Protein AF-A0A9Q8LFU1-F1 (afdb_monomer_lite)

Sequence (340 aa):
MASLTATPAGSGAKTSFLSNGNIIIKELGSGAFSHVYAFIPKPTADQIISDYGANSHDRPATLSRLRSAIQAVKIIHEDYLRQTDMNCLAAEVQALQFLDKASHPNVVHSFASGTHEVWQAWYTMEILSGGDLQSFLSKYTGKSTPLTKPPESFVWHVLKCMVDALLLLHFGRAGPNRNSRDWPGFYHSDIKEDNVLFRVPAEGKGFEDFPDAVLADFGSVGKLDPNADQRTRDAFFQRQKLDVLHVIMRIIDPLVNRAGCTDCRLVELFDQANNIRLQDGLERNTPVKNWLRQTSDLAGKKREELYEPLATDIQTYFSKPAVSDAELAAVFPELSMPAA

pLDDT: mean 85.61, std 15.44, range [21.89, 98.62]

Organism: Passalora fulva (NCBI:txid5499)

Structure (mmCIF, N/CA/C/O backbone):
data_AF-A0A9Q8LFU1-F1
#
_entry.id   AF-A0A9Q8LFU1-F1
#
loop_
_atom_site.group_PDB
_atom_site.id
_atom_site.type_symbol
_atom_site.label_atom_id
_atom_site.label_alt_id
_atom_site.label_comp_id
_atom_site.label_asym_id
_atom_site.label_entity_id
_atom_site.label_seq_id
_atom_site.pdbx_PDB_ins_code
_atom_site.Cartn_x
_atom_site.Cartn_y
_atom_site.Cartn_z
_atom_site.occupancy
_atom_site.B_iso_or_equiv
_atom_site.auth_seq_id
_atom_site.auth_comp_id
_atom_site.auth_asym_id
_atom_site.auth_atom_id
_atom_site.pdbx_PDB_model_num
ATOM 1 N N . MET A 1 1 ? 21.609 16.865 -43.619 1.00 33.47 1 MET A N 1
ATOM 2 C CA . MET A 1 1 ? 21.851 17.265 -42.218 1.00 33.47 1 MET A CA 1
ATOM 3 C C . MET A 1 1 ? 20.498 17.516 -41.578 1.00 33.47 1 MET A C 1
ATOM 5 O O . MET A 1 1 ? 19.942 18.590 -41.757 1.00 33.47 1 MET A O 1
ATOM 9 N N . ALA A 1 2 ? 19.907 16.486 -40.974 1.00 24.30 2 ALA A N 1
ATOM 10 C CA . ALA A 1 2 ? 18.596 16.589 -40.345 1.00 24.30 2 ALA A CA 1
ATOM 11 C C . ALA A 1 2 ? 18.777 16.972 -38.872 1.00 24.30 2 ALA A C 1
ATOM 13 O O . ALA A 1 2 ? 19.585 16.378 -38.162 1.00 24.30 2 ALA A O 1
ATOM 14 N N . SER A 1 3 ? 18.055 18.017 -38.481 1.00 21.89 3 SER A N 1
ATOM 15 C CA . SER A 1 3 ? 18.002 18.608 -37.151 1.00 21.89 3 SER A CA 1
ATOM 16 C C . SER A 1 3 ? 17.503 17.584 -36.128 1.00 21.89 3 SER A C 1
ATOM 18 O O . SER A 1 3 ? 16.386 17.083 -36.244 1.00 21.89 3 SER A O 1
ATOM 20 N N . LEU A 1 4 ? 18.343 17.270 -35.139 1.00 25.16 4 LEU A N 1
ATOM 21 C CA . LEU A 1 4 ? 17.923 16.622 -33.901 1.00 25.16 4 LEU A CA 1
ATOM 22 C C . LEU A 1 4 ? 17.160 17.668 -33.087 1.00 25.16 4 LEU A C 1
ATOM 24 O O . LEU A 1 4 ? 17.747 18.605 -32.546 1.00 25.16 4 LEU A O 1
ATOM 28 N N . THR A 1 5 ? 15.841 17.523 -33.043 1.00 25.81 5 THR A N 1
ATOM 29 C CA . THR A 1 5 ? 14.974 18.235 -32.108 1.00 25.81 5 THR A CA 1
ATOM 30 C C . THR A 1 5 ? 15.422 17.916 -30.687 1.00 25.81 5 THR A C 1
ATOM 32 O O . THR A 1 5 ? 15.357 16.766 -30.255 1.00 25.81 5 THR A O 1
ATOM 35 N N . ALA A 1 6 ? 15.910 18.938 -29.988 1.00 26.92 6 ALA A N 1
ATOM 36 C CA . ALA A 1 6 ? 16.298 18.866 -28.592 1.00 26.92 6 ALA A CA 1
ATOM 37 C C . ALA A 1 6 ? 15.100 18.449 -27.726 1.00 26.92 6 ALA A C 1
ATOM 39 O O . ALA A 1 6 ? 14.062 19.112 -27.712 1.00 26.92 6 ALA A O 1
ATOM 40 N N . THR A 1 7 ? 15.259 17.344 -27.004 1.00 29.97 7 THR A N 1
ATOM 41 C CA . THR A 1 7 ? 14.404 16.951 -25.881 1.00 29.97 7 THR A CA 1
ATOM 42 C C . THR A 1 7 ? 14.447 18.064 -24.822 1.00 29.97 7 THR A C 1
ATOM 44 O O . THR A 1 7 ? 15.529 18.617 -24.600 1.00 29.97 7 THR A O 1
ATOM 47 N N . PRO A 1 8 ? 13.329 18.431 -24.163 1.00 33.25 8 PRO A N 1
ATOM 48 C CA . PRO A 1 8 ? 13.353 19.478 -23.146 1.00 33.25 8 PRO A CA 1
ATOM 49 C C . PRO A 1 8 ? 14.300 19.069 -22.019 1.00 33.25 8 PRO A C 1
ATOM 51 O O . PRO A 1 8 ? 14.357 17.888 -21.673 1.00 33.25 8 PRO A O 1
ATOM 54 N N . ALA A 1 9 ? 15.038 20.037 -21.472 1.00 36.00 9 ALA A N 1
ATOM 55 C CA . ALA A 1 9 ? 15.923 19.852 -20.328 1.00 36.00 9 ALA A CA 1
ATOM 56 C C . ALA A 1 9 ? 15.201 19.046 -19.233 1.00 36.00 9 ALA A C 1
ATOM 58 O O . ALA A 1 9 ? 14.225 19.510 -18.647 1.00 36.00 9 ALA A O 1
ATOM 59 N N . GLY A 1 10 ? 15.628 17.797 -19.035 1.00 44.94 10 GLY A N 1
ATOM 60 C CA . GLY A 1 10 ? 15.058 16.914 -18.027 1.00 44.94 10 GLY A CA 1
ATOM 61 C C . GLY A 1 10 ? 15.427 17.412 -16.636 1.00 44.94 10 GLY A C 1
ATOM 62 O O . GLY A 1 10 ? 16.558 17.852 -16.430 1.00 44.94 10 GLY A O 1
ATOM 63 N N . SER A 1 11 ? 14.481 17.320 -15.700 1.00 58.34 11 SER A N 1
ATOM 64 C CA . SER A 1 11 ? 14.670 17.701 -14.299 1.00 58.34 11 SER A CA 1
ATOM 65 C C . SER A 1 11 ? 16.018 17.209 -13.760 1.00 58.34 11 SER A C 1
ATOM 67 O O . SER A 1 11 ? 16.400 16.053 -13.950 1.00 58.34 11 SER A O 1
ATOM 69 N N . GLY A 1 12 ? 16.771 18.081 -13.102 1.00 59.44 12 GLY A N 1
ATOM 70 C CA . GLY A 1 12 ? 18.057 17.822 -12.471 1.00 59.44 12 GLY A CA 1
ATOM 71 C C . GLY A 1 12 ? 18.043 16.589 -11.571 1.00 59.44 12 GLY A C 1
ATOM 72 O O . GLY A 1 12 ? 18.988 15.809 -11.616 1.00 59.44 12 GLY A O 1
ATOM 73 N N . ALA A 1 13 ? 16.951 16.320 -10.844 1.00 61.88 13 ALA A N 1
ATOM 74 C CA . ALA A 1 13 ? 16.826 15.101 -10.039 1.00 61.88 13 ALA A CA 1
ATOM 75 C C . ALA A 1 13 ? 16.767 13.820 -10.884 1.00 61.88 13 ALA A C 1
ATOM 77 O O . ALA A 1 13 ? 17.442 12.836 -10.576 1.00 61.88 13 ALA A O 1
ATOM 78 N N . LYS A 1 14 ? 16.017 13.843 -11.991 1.00 73.38 14 LYS A N 1
ATOM 79 C CA . LYS A 1 14 ? 15.989 12.747 -12.965 1.00 73.38 14 LYS A CA 1
ATOM 80 C C . LYS A 1 14 ? 17.342 12.601 -13.656 1.00 73.38 14 LYS A C 1
ATOM 82 O O . LYS A 1 14 ? 17.831 11.487 -13.795 1.00 73.38 14 LYS A O 1
ATOM 87 N N . THR A 1 15 ? 17.973 13.710 -14.029 1.00 71.25 15 THR A N 1
ATOM 88 C CA . THR A 1 15 ? 19.306 13.734 -14.645 1.00 71.25 15 THR A CA 1
ATOM 89 C C . THR A 1 15 ? 20.363 13.142 -13.712 1.00 71.25 15 THR A C 1
ATOM 91 O O . THR A 1 15 ? 21.141 12.296 -14.140 1.00 71.25 15 THR A O 1
ATOM 94 N N . SER A 1 16 ? 20.345 13.499 -12.428 1.00 69.12 16 SER A N 1
ATOM 95 C CA . SER A 1 16 ? 21.231 12.946 -11.400 1.00 69.12 16 SER A CA 1
ATOM 96 C C . SER A 1 16 ? 20.993 11.452 -11.181 1.00 69.12 16 SER A C 1
ATOM 98 O O . SER A 1 16 ? 21.930 10.657 -11.260 1.00 69.12 16 SER A O 1
ATOM 100 N N . PHE A 1 17 ? 19.734 11.030 -11.032 1.00 77.25 17 PHE A N 1
ATOM 101 C CA . PHE A 1 17 ? 19.391 9.612 -10.925 1.00 77.25 17 PHE A CA 1
ATOM 102 C C . PHE A 1 17 ? 19.867 8.789 -12.134 1.00 77.25 17 PHE A C 1
ATOM 104 O O . PHE A 1 17 ? 20.429 7.708 -11.957 1.00 77.25 17 PHE A O 1
ATOM 111 N N . LEU A 1 18 ? 19.688 9.310 -13.352 1.00 79.06 18 LEU A N 1
ATOM 112 C CA . LEU A 1 18 ? 20.168 8.685 -14.588 1.00 79.06 18 LEU A CA 1
ATOM 113 C C . LEU A 1 18 ? 21.702 8.679 -14.673 1.00 79.06 18 LEU A C 1
ATOM 115 O O . LEU A 1 18 ? 22.283 7.682 -15.100 1.00 79.06 18 LEU A O 1
ATOM 119 N N . SER A 1 19 ? 22.364 9.750 -14.224 1.00 74.00 19 SER A N 1
ATOM 120 C CA . SER A 1 19 ? 23.830 9.864 -14.212 1.00 74.00 19 SER A CA 1
ATOM 121 C C . SER A 1 19 ? 24.511 8.834 -13.306 1.00 74.00 19 SER A C 1
ATOM 123 O O . SER A 1 19 ? 25.632 8.421 -13.592 1.00 74.00 19 SER A O 1
ATOM 125 N N . ASN A 1 20 ? 23.798 8.316 -12.299 1.00 73.50 20 ASN A N 1
ATOM 126 C CA . ASN A 1 20 ? 24.246 7.190 -11.471 1.00 73.50 20 ASN A CA 1
ATOM 127 C C . ASN A 1 20 ? 24.176 5.828 -12.189 1.00 73.50 20 ASN A C 1
ATOM 129 O O . ASN A 1 20 ? 24.390 4.792 -11.563 1.00 73.50 20 ASN A O 1
ATOM 133 N N . GLY A 1 21 ? 23.857 5.803 -13.487 1.00 80.56 21 GLY A N 1
ATOM 134 C CA . GLY A 1 21 ? 23.707 4.572 -14.250 1.00 80.56 21 GLY A CA 1
ATOM 135 C C . GLY A 1 21 ? 22.422 3.839 -13.876 1.00 80.56 21 GLY A C 1
ATOM 136 O O . GLY A 1 21 ? 22.452 2.661 -13.550 1.00 80.56 21 GLY A O 1
ATOM 137 N N . ASN A 1 22 ? 21.277 4.514 -13.904 1.00 89.81 22 ASN A N 1
ATOM 138 C CA . ASN A 1 22 ? 19.972 3.860 -13.788 1.00 89.81 22 ASN A CA 1
ATOM 139 C C . ASN A 1 22 ? 19.216 3.983 -15.110 1.00 89.81 22 ASN A C 1
ATOM 141 O O . ASN A 1 22 ? 19.314 5.004 -15.787 1.00 89.81 22 ASN A O 1
ATOM 145 N N . ILE A 1 23 ? 18.456 2.952 -15.480 1.00 92.38 23 ILE A N 1
ATOM 146 C CA . ILE A 1 23 ? 17.681 2.922 -16.723 1.00 92.38 23 ILE A CA 1
ATOM 147 C C . ILE A 1 23 ? 16.203 3.064 -16.371 1.00 92.38 23 ILE A C 1
ATOM 149 O O . ILE A 1 23 ? 15.596 2.124 -15.859 1.00 92.38 23 ILE A O 1
ATOM 153 N N . ILE A 1 24 ? 15.620 4.236 -16.638 1.00 94.06 24 ILE A N 1
ATOM 154 C CA . ILE A 1 24 ? 14.172 4.453 -16.516 1.00 94.06 24 ILE A CA 1
ATOM 155 C C . ILE A 1 24 ? 13.472 3.781 -17.695 1.00 94.06 24 ILE A C 1
ATOM 157 O O . ILE A 1 24 ? 13.821 4.036 -18.845 1.00 94.06 24 ILE A O 1
ATOM 161 N N . ILE A 1 25 ? 12.464 2.962 -17.401 1.00 94.69 25 ILE A N 1
ATOM 162 C CA . ILE A 1 25 ? 11.671 2.266 -18.416 1.00 94.69 25 ILE A CA 1
ATOM 163 C C . ILE A 1 25 ? 10.424 3.067 -18.773 1.00 94.69 25 ILE A C 1
ATOM 165 O O . ILE A 1 25 ? 10.173 3.348 -19.942 1.00 94.69 25 ILE A O 1
ATOM 169 N N . LYS A 1 26 ? 9.635 3.443 -17.762 1.00 94.56 26 LYS A N 1
ATOM 170 C CA . LYS A 1 26 ? 8.413 4.228 -17.947 1.00 94.56 26 LYS A CA 1
ATOM 171 C C . LYS A 1 26 ? 7.986 4.935 -16.674 1.00 94.56 26 LYS A C 1
ATOM 173 O O . LYS A 1 26 ? 8.434 4.592 -15.581 1.00 94.56 26 LYS A O 1
ATOM 178 N N . GLU A 1 27 ? 7.070 5.876 -16.823 1.00 94.50 27 GLU A N 1
ATOM 179 C CA . GLU A 1 27 ? 6.346 6.469 -15.705 1.00 94.50 27 GLU A CA 1
ATOM 180 C C . GLU A 1 27 ? 5.205 5.546 -15.249 1.00 94.50 27 GLU A C 1
ATOM 182 O O . GLU A 1 27 ? 4.469 4.997 -16.069 1.00 94.50 27 GLU A O 1
ATOM 187 N N . LEU A 1 28 ? 5.098 5.345 -13.936 1.00 93.12 28 LEU A N 1
ATOM 188 C CA . LEU A 1 28 ? 4.046 4.565 -13.280 1.00 93.12 28 LEU A CA 1
ATOM 189 C C . LEU A 1 28 ? 2.913 5.462 -12.775 1.00 93.12 28 LEU A C 1
ATOM 191 O O . LEU A 1 28 ? 1.762 5.038 -12.759 1.00 93.12 28 LEU A O 1
ATOM 195 N N . GLY A 1 29 ? 3.234 6.697 -12.392 1.00 90.31 29 GLY A N 1
ATOM 196 C CA . GLY A 1 29 ? 2.255 7.686 -11.964 1.00 90.31 29 GLY A CA 1
ATOM 197 C C . GLY A 1 29 ? 2.888 9.040 -11.662 1.00 90.31 29 GLY A C 1
ATOM 198 O O . GLY A 1 29 ? 4.085 9.134 -11.389 1.00 90.31 29 GLY A O 1
ATOM 199 N N . SER A 1 30 ? 2.055 10.078 -11.672 1.00 88.12 30 SER A N 1
ATOM 200 C CA . SER A 1 30 ? 2.418 11.436 -11.269 1.00 88.12 30 SER A CA 1
ATOM 201 C C . SER A 1 30 ? 1.487 11.890 -10.157 1.00 88.12 30 SER A C 1
ATOM 203 O O . SER A 1 30 ? 0.269 11.901 -10.326 1.00 88.12 30 SER A O 1
ATOM 205 N N . GLY A 1 31 ? 2.067 12.295 -9.034 1.00 83.06 31 GLY A N 1
ATOM 206 C CA . GLY A 1 31 ? 1.369 12.951 -7.938 1.00 83.06 31 GLY A CA 1
ATOM 207 C C . GLY A 1 31 ? 1.546 14.467 -7.975 1.00 83.06 31 GLY A C 1
ATOM 208 O O . GLY A 1 31 ? 2.221 15.025 -8.845 1.00 83.06 31 GLY A O 1
ATOM 209 N N . ALA A 1 32 ? 0.976 15.136 -6.973 1.00 80.44 32 ALA A N 1
ATOM 210 C CA . ALA A 1 32 ? 1.115 16.581 -6.799 1.00 80.44 32 ALA A CA 1
ATOM 211 C C . ALA A 1 32 ? 2.568 17.020 -6.544 1.00 80.44 32 ALA A C 1
ATOM 213 O O . ALA A 1 32 ? 2.922 18.140 -6.885 1.00 80.44 32 ALA A O 1
ATOM 214 N N . PHE A 1 33 ? 3.401 16.141 -5.975 1.00 80.88 33 PHE A N 1
ATOM 215 C CA . PHE A 1 33 ? 4.752 16.480 -5.506 1.00 80.88 33 PHE A CA 1
ATOM 216 C C . PHE A 1 33 ? 5.869 15.679 -6.182 1.00 80.88 33 PHE A C 1
ATOM 218 O O . PHE A 1 33 ? 7.039 16.024 -6.050 1.00 80.88 33 PHE A O 1
ATOM 225 N N . SER A 1 34 ? 5.539 14.601 -6.891 1.00 86.50 34 SER A N 1
ATOM 226 C CA . SER A 1 34 ? 6.539 13.686 -7.435 1.00 86.50 34 SER A CA 1
ATOM 227 C C . SER A 1 34 ? 6.035 12.904 -8.631 1.00 86.50 34 SER A C 1
ATOM 229 O O . SER A 1 34 ? 4.842 12.625 -8.737 1.00 86.50 34 SER A O 1
ATOM 231 N N . HIS A 1 35 ? 6.972 12.420 -9.433 1.00 90.00 35 HIS A N 1
ATOM 232 C CA . HIS A 1 35 ? 6.747 11.349 -10.392 1.00 90.00 35 HIS A CA 1
ATOM 233 C C . HIS A 1 35 ? 7.276 10.024 -9.842 1.00 90.00 35 HIS A C 1
ATOM 235 O O . HIS A 1 35 ? 8.305 9.990 -9.165 1.00 90.00 35 HIS A O 1
ATOM 241 N N . VAL A 1 36 ? 6.608 8.926 -10.178 1.00 93.25 36 VAL A N 1
ATOM 242 C CA . VAL A 1 36 ? 7.058 7.565 -9.883 1.00 93.25 36 VAL A CA 1
ATOM 243 C C . VAL A 1 36 ? 7.370 6.865 -11.197 1.00 93.25 36 VAL A C 1
ATOM 245 O O . VAL A 1 36 ? 6.542 6.845 -12.105 1.00 93.25 36 VAL A O 1
ATOM 248 N N . TYR A 1 37 ? 8.556 6.272 -11.306 1.00 95.25 37 TYR A N 1
ATOM 249 C CA . TYR A 1 37 ? 9.017 5.580 -12.508 1.00 95.25 37 TYR A CA 1
ATOM 250 C C . TYR A 1 37 ? 9.381 4.129 -12.212 1.00 95.25 37 TYR A C 1
ATOM 252 O O . TYR A 1 37 ? 9.914 3.829 -11.148 1.00 95.25 37 TYR A O 1
ATOM 260 N N . ALA A 1 38 ? 9.166 3.243 -13.183 1.00 96.19 38 ALA A N 1
ATOM 261 C CA . ALA A 1 38 ? 9.793 1.928 -13.207 1.00 96.19 38 ALA A CA 1
ATOM 262 C C . ALA A 1 38 ? 11.214 2.063 -13.758 1.00 96.19 38 ALA A C 1
ATOM 264 O O . ALA A 1 38 ? 11.420 2.717 -14.786 1.00 96.19 38 ALA A O 1
ATOM 265 N N . PHE A 1 39 ? 12.185 1.428 -13.111 1.00 96.00 39 PHE A N 1
ATOM 266 C CA . PHE A 1 39 ? 13.577 1.456 -13.547 1.00 96.00 39 PHE A CA 1
ATOM 267 C C . PHE A 1 39 ? 14.298 0.136 -13.245 1.00 96.00 39 PHE A C 1
ATOM 269 O O . PHE A 1 39 ? 13.831 -0.667 -12.438 1.00 96.00 39 PHE A O 1
ATOM 276 N N . ILE A 1 40 ? 15.449 -0.072 -13.887 1.00 94.81 40 ILE A N 1
ATOM 277 C CA . ILE A 1 40 ? 16.401 -1.141 -13.559 1.00 94.81 40 ILE A CA 1
ATOM 278 C C . ILE A 1 40 ? 17.779 -0.499 -13.314 1.00 94.81 40 ILE A C 1
ATOM 280 O O . ILE A 1 40 ? 18.196 0.352 -14.112 1.00 94.81 40 ILE A O 1
ATOM 284 N N . PRO A 1 41 ? 18.514 -0.877 -12.248 1.00 93.06 41 PRO A N 1
ATOM 285 C CA . PRO A 1 41 ? 19.909 -0.470 -12.084 1.00 93.06 41 PRO A CA 1
ATOM 286 C C . PRO A 1 41 ? 20.751 -0.917 -13.286 1.00 93.06 41 PRO A C 1
ATOM 288 O O . PRO A 1 41 ? 20.739 -2.097 -13.647 1.00 93.06 41 PRO A O 1
ATOM 291 N N . LYS A 1 42 ? 21.513 -0.010 -13.910 1.00 91.81 42 LYS A N 1
ATOM 292 C CA . LYS A 1 42 ? 22.277 -0.325 -15.131 1.00 91.81 42 LYS A CA 1
ATOM 293 C C . LYS A 1 42 ? 23.237 -1.505 -14.966 1.00 91.81 42 LYS A C 1
ATOM 295 O O . LYS A 1 42 ? 23.226 -2.344 -15.858 1.00 91.81 42 LYS A O 1
ATOM 300 N N . PRO A 1 43 ? 23.999 -1.655 -13.861 1.00 92.56 43 PRO A N 1
ATOM 301 C CA . PRO A 1 43 ? 24.867 -2.822 -13.696 1.00 92.56 43 PRO A CA 1
ATOM 302 C C . PRO A 1 43 ? 24.100 -4.150 -13.768 1.00 92.56 43 PRO A C 1
ATOM 304 O O . PRO A 1 43 ? 24.581 -5.121 -14.344 1.00 92.56 43 PRO A O 1
ATOM 307 N N . THR A 1 44 ? 22.881 -4.184 -13.223 1.00 94.44 44 THR A N 1
ATOM 308 C CA . THR A 1 44 ? 22.003 -5.356 -13.281 1.00 94.44 44 THR A CA 1
ATOM 309 C C . THR A 1 44 ? 21.479 -5.589 -14.695 1.00 94.44 44 THR A C 1
ATOM 311 O O . THR A 1 44 ? 21.508 -6.720 -15.174 1.00 94.44 44 THR A O 1
ATOM 314 N N . ALA A 1 45 ? 21.029 -4.532 -15.376 1.00 94.06 45 ALA A N 1
ATOM 315 C CA . ALA A 1 45 ? 20.546 -4.626 -16.751 1.00 94.06 45 ALA A CA 1
ATOM 316 C C . ALA A 1 45 ? 21.649 -5.095 -17.713 1.00 94.06 45 ALA A C 1
ATOM 318 O O . ALA A 1 45 ? 21.444 -6.056 -18.450 1.00 94.06 45 ALA A O 1
ATOM 319 N N . ASP A 1 46 ? 22.827 -4.471 -17.655 1.00 93.62 46 ASP A N 1
ATOM 320 C CA . ASP A 1 46 ? 23.975 -4.788 -18.508 1.00 93.62 46 ASP A CA 1
ATOM 321 C C . ASP A 1 46 ? 24.402 -6.255 -18.330 1.00 93.62 46 ASP A C 1
ATOM 323 O O . ASP A 1 46 ? 24.657 -6.943 -19.316 1.00 93.62 46 ASP A O 1
ATOM 327 N N . GLN A 1 47 ? 24.401 -6.770 -17.093 1.00 93.69 47 GLN A N 1
ATOM 328 C CA . GLN A 1 47 ? 24.679 -8.185 -16.833 1.00 93.69 47 GLN A CA 1
ATOM 329 C C . GLN A 1 47 ? 23.637 -9.108 -17.482 1.00 93.69 47 GLN A C 1
ATOM 331 O O . GLN A 1 47 ? 24.004 -10.084 -18.131 1.00 93.69 47 GLN A O 1
ATOM 336 N N . ILE A 1 48 ? 22.341 -8.811 -17.328 1.00 93.88 48 ILE A N 1
ATOM 337 C CA . ILE A 1 48 ? 21.262 -9.643 -17.887 1.00 93.88 48 ILE A CA 1
ATOM 338 C C . ILE A 1 48 ? 21.315 -9.654 -19.422 1.00 93.88 48 ILE A C 1
ATOM 340 O O . ILE A 1 48 ? 21.166 -10.714 -20.030 1.00 93.88 48 ILE A O 1
ATOM 344 N N . ILE A 1 49 ? 21.545 -8.496 -20.046 1.00 92.25 49 ILE A N 1
ATOM 345 C CA . ILE A 1 49 ? 21.635 -8.372 -21.506 1.00 92.25 49 ILE A CA 1
ATOM 346 C C . ILE A 1 49 ? 22.902 -9.048 -22.045 1.00 92.25 49 ILE A C 1
ATOM 348 O O . ILE A 1 49 ? 22.838 -9.746 -23.058 1.00 92.25 49 ILE A O 1
ATOM 352 N N . SER A 1 50 ? 24.034 -8.916 -21.350 1.00 90.00 50 SER A N 1
ATOM 353 C CA . SER A 1 50 ? 25.274 -9.619 -21.697 1.00 90.00 50 SER A CA 1
ATOM 354 C C . SER A 1 50 ? 25.084 -11.142 -21.687 1.00 90.00 50 SER A C 1
ATOM 356 O O . SER A 1 50 ? 25.445 -11.821 -22.650 1.00 90.00 50 SER A O 1
ATOM 358 N N . ASP A 1 51 ? 24.428 -11.684 -20.653 1.00 88.31 51 ASP A N 1
ATOM 359 C CA . ASP A 1 51 ? 24.141 -13.121 -20.556 1.00 88.31 51 ASP A CA 1
ATOM 360 C C . ASP A 1 51 ? 23.248 -13.621 -21.706 1.00 88.31 51 ASP A C 1
ATOM 362 O O . ASP A 1 51 ? 23.455 -14.728 -22.209 1.00 88.31 51 ASP A O 1
ATOM 366 N N . TYR A 1 52 ? 22.271 -12.811 -22.133 1.00 86.88 52 TYR A N 1
ATOM 367 C CA . TYR A 1 52 ? 21.399 -13.117 -23.272 1.00 86.88 52 TYR A CA 1
ATOM 368 C C . TYR A 1 52 ? 22.184 -13.207 -24.587 1.00 86.88 52 TYR A C 1
ATOM 370 O O . TYR A 1 52 ? 21.959 -14.124 -25.376 1.00 86.88 52 TYR A O 1
ATOM 378 N N . GLY A 1 53 ? 23.139 -12.298 -24.805 1.00 80.25 53 GLY A N 1
ATOM 379 C CA . GLY A 1 53 ? 24.016 -12.335 -25.976 1.00 80.25 53 GLY A CA 1
ATOM 380 C C . GLY A 1 53 ? 25.003 -13.509 -25.972 1.00 80.25 53 GLY A C 1
ATOM 381 O O . GLY A 1 53 ? 25.366 -13.996 -27.040 1.00 80.25 53 GLY A O 1
ATOM 382 N N . ALA A 1 54 ? 25.431 -13.968 -24.791 1.00 76.06 54 ALA A N 1
ATOM 383 C CA . ALA A 1 54 ? 26.477 -14.980 -24.648 1.00 76.06 54 ALA A CA 1
ATOM 384 C C . ALA A 1 54 ? 25.973 -16.434 -24.616 1.00 76.06 54 ALA A C 1
ATOM 386 O O . ALA A 1 54 ? 26.659 -17.310 -25.139 1.00 76.06 54 ALA A O 1
ATOM 387 N N . ASN A 1 55 ? 24.826 -16.714 -23.976 1.00 60.72 55 ASN A N 1
ATOM 388 C CA . ASN A 1 55 ? 24.522 -18.081 -23.517 1.00 60.72 55 ASN A CA 1
ATOM 389 C C . ASN A 1 55 ? 23.187 -18.689 -23.970 1.00 60.72 55 ASN A C 1
ATOM 391 O O . ASN A 1 55 ? 23.053 -19.904 -23.869 1.00 60.72 55 ASN A O 1
ATOM 395 N N . SER A 1 56 ? 22.211 -17.920 -24.457 1.00 58.91 56 SER A N 1
ATOM 396 C CA . SER A 1 56 ? 21.059 -18.437 -25.219 1.00 58.91 56 SER A CA 1
ATOM 397 C C . SER A 1 56 ? 20.126 -17.287 -25.579 1.00 58.91 56 SER A C 1
ATOM 399 O O . SER A 1 56 ? 19.840 -16.435 -24.737 1.00 58.91 56 SER A O 1
ATOM 401 N N . HIS A 1 57 ? 19.549 -17.332 -26.777 1.00 69.12 57 HIS A N 1
ATOM 402 C CA . HIS A 1 57 ? 18.451 -16.458 -27.184 1.00 69.12 57 HIS A CA 1
ATOM 403 C C . HIS A 1 57 ? 17.107 -16.809 -26.505 1.00 69.12 57 HIS A C 1
ATOM 405 O O . HIS A 1 57 ? 16.046 -16.654 -27.113 1.00 69.12 57 HIS A O 1
ATOM 411 N N . ASP A 1 58 ? 17.114 -17.279 -25.251 1.00 86.00 58 ASP A N 1
ATOM 412 C CA . ASP A 1 58 ? 15.889 -17.502 -24.478 1.00 86.00 58 ASP A CA 1
ATOM 413 C C . ASP A 1 58 ? 15.321 -16.154 -24.016 1.00 86.00 58 ASP A C 1
ATOM 415 O O . ASP A 1 58 ? 15.484 -15.689 -22.884 1.00 86.00 58 ASP A O 1
ATOM 419 N N . ARG A 1 59 ? 14.674 -15.482 -24.969 1.00 87.81 59 ARG A N 1
ATOM 420 C CA . ARG A 1 59 ? 14.008 -14.200 -24.775 1.00 87.81 59 ARG A CA 1
ATOM 421 C C . ARG A 1 59 ? 12.986 -14.261 -23.629 1.00 87.81 59 ARG A C 1
ATOM 423 O O . ARG A 1 59 ? 13.010 -13.335 -22.818 1.00 87.81 59 ARG A O 1
ATOM 430 N N . PRO A 1 60 ? 12.130 -15.296 -23.497 1.00 90.06 60 PRO A N 1
ATOM 431 C CA . PRO A 1 60 ? 11.271 -15.462 -22.323 1.00 90.06 60 PRO A CA 1
ATOM 432 C C . PRO A 1 60 ? 12.022 -15.427 -20.984 1.00 90.06 60 PRO A C 1
ATOM 434 O O . PRO A 1 60 ? 11.640 -14.655 -20.100 1.00 90.06 60 PRO A O 1
ATOM 437 N N . ALA A 1 61 ? 13.108 -16.193 -20.836 1.00 89.69 61 ALA A N 1
ATOM 438 C CA . ALA A 1 61 ? 13.896 -16.200 -19.603 1.00 89.69 61 ALA A CA 1
ATOM 439 C C . ALA A 1 61 ? 14.547 -14.834 -19.325 1.00 89.69 61 ALA A C 1
ATOM 441 O O . ALA A 1 61 ? 14.499 -14.340 -18.195 1.00 89.69 61 ALA A O 1
ATOM 442 N N . THR A 1 62 ? 15.093 -14.174 -20.350 1.00 92.00 62 THR A N 1
ATOM 443 C CA . THR A 1 62 ? 15.675 -12.826 -20.227 1.00 92.00 62 THR A CA 1
ATOM 444 C C . THR A 1 62 ? 14.637 -11.787 -19.810 1.00 92.00 62 THR A C 1
ATOM 446 O O . THR A 1 62 ? 14.883 -11.013 -18.886 1.00 92.00 62 THR A O 1
ATOM 449 N N . LEU A 1 63 ? 13.452 -11.790 -20.429 1.00 92.19 63 LEU A N 1
ATOM 450 C CA . LEU A 1 63 ? 12.349 -10.901 -20.054 1.00 92.19 63 LEU A CA 1
ATOM 451 C C . LEU A 1 63 ? 11.904 -11.146 -18.609 1.00 92.19 63 LEU A C 1
ATOM 453 O O . LEU A 1 63 ? 11.648 -10.190 -17.878 1.00 92.19 63 LEU A O 1
ATOM 457 N N . SER A 1 64 ? 11.859 -12.407 -18.168 1.00 90.88 64 SER A N 1
ATOM 458 C CA . SER A 1 64 ? 11.575 -12.747 -16.771 1.00 90.88 64 SER A CA 1
ATOM 459 C C . SER A 1 64 ? 12.626 -12.164 -15.822 1.00 90.88 64 SER A C 1
ATOM 461 O O . SER A 1 64 ? 12.266 -11.523 -14.837 1.00 90.88 64 SER A O 1
ATOM 463 N N . ARG A 1 65 ? 13.921 -12.318 -16.132 1.00 93.25 65 ARG A N 1
ATOM 464 C CA . ARG A 1 65 ? 15.019 -11.757 -15.323 1.00 93.25 65 ARG A CA 1
ATOM 465 C C . ARG A 1 65 ? 14.965 -10.232 -15.256 1.00 93.25 65 ARG A C 1
ATOM 467 O O . ARG A 1 65 ? 15.132 -9.675 -14.175 1.00 93.25 65 ARG A O 1
ATOM 474 N N . LEU A 1 66 ? 14.704 -9.564 -16.383 1.00 94.44 66 LEU A N 1
ATOM 475 C CA . LEU A 1 66 ? 14.542 -8.109 -16.426 1.00 94.44 66 LEU A CA 1
ATOM 476 C C . LEU A 1 66 ? 13.365 -7.665 -15.559 1.00 94.44 66 LEU A C 1
ATOM 478 O O . LEU A 1 66 ? 13.541 -6.767 -14.744 1.00 94.44 66 LEU A O 1
ATOM 482 N N . ARG A 1 67 ? 12.202 -8.324 -15.660 1.00 92.19 67 ARG A N 1
ATOM 483 C CA . ARG A 1 67 ? 11.034 -8.026 -14.814 1.00 92.19 67 ARG A CA 1
ATOM 484 C C . ARG A 1 67 ? 11.335 -8.174 -13.327 1.00 92.19 67 ARG A C 1
ATOM 486 O O . ARG A 1 67 ? 10.956 -7.301 -12.555 1.00 92.19 67 ARG A O 1
ATOM 493 N N . SER A 1 68 ? 12.043 -9.231 -12.931 1.00 90.81 68 SER A N 1
ATOM 494 C CA . SER A 1 68 ? 12.455 -9.435 -11.537 1.00 90.81 68 SER A CA 1
ATOM 495 C C . SER A 1 68 ? 13.459 -8.392 -11.034 1.00 90.81 68 SER A C 1
ATOM 497 O O . SER A 1 68 ? 13.598 -8.229 -9.826 1.00 90.81 68 SER A O 1
ATOM 499 N N . ALA A 1 69 ? 14.157 -7.693 -11.934 1.00 93.75 69 ALA A N 1
ATOM 500 C CA . ALA A 1 69 ? 15.091 -6.622 -11.595 1.00 93.75 69 ALA A CA 1
ATOM 501 C C . ALA A 1 69 ? 14.440 -5.227 -11.546 1.00 93.75 69 ALA A C 1
ATOM 503 O O . ALA A 1 69 ? 15.107 -4.267 -11.154 1.00 93.75 69 ALA A O 1
ATOM 504 N N . ILE A 1 70 ? 13.168 -5.096 -11.948 1.00 94.81 70 ILE A N 1
ATOM 505 C CA . ILE A 1 70 ? 12.458 -3.814 -11.934 1.00 94.81 70 ILE A CA 1
ATOM 506 C C . ILE A 1 70 ? 12.234 -3.357 -10.496 1.00 94.81 70 ILE A C 1
ATOM 508 O O . ILE A 1 70 ? 11.768 -4.104 -9.637 1.00 94.81 70 ILE A O 1
ATOM 512 N N . GLN A 1 71 ? 12.508 -2.080 -10.273 1.00 95.12 71 GLN A N 1
ATOM 513 C CA . GLN A 1 71 ? 12.194 -1.346 -9.058 1.00 95.12 71 GLN A CA 1
ATOM 514 C C . GLN A 1 71 ? 11.379 -0.102 -9.418 1.00 95.12 71 GLN A C 1
ATOM 516 O O . GLN A 1 71 ? 11.324 0.310 -10.582 1.00 95.12 71 GLN A O 1
ATOM 521 N N . ALA A 1 72 ? 10.753 0.512 -8.420 1.00 95.25 72 ALA A N 1
ATOM 522 C CA . ALA A 1 72 ? 10.139 1.824 -8.563 1.00 95.25 72 ALA A CA 1
ATOM 523 C C . ALA A 1 72 ? 11.056 2.903 -7.973 1.00 95.25 72 ALA A C 1
ATOM 525 O O . ALA A 1 72 ? 11.752 2.667 -6.990 1.00 95.25 72 ALA A O 1
ATOM 526 N N . VAL A 1 73 ? 11.067 4.094 -8.564 1.00 93.44 73 VAL A N 1
ATOM 527 C CA . VAL A 1 73 ? 11.744 5.278 -8.020 1.00 93.44 73 VAL A CA 1
ATOM 528 C C . VAL A 1 73 ? 10.755 6.430 -7.941 1.00 93.44 73 VAL A C 1
ATOM 530 O O . VAL A 1 73 ? 10.105 6.747 -8.936 1.00 93.44 73 VAL A O 1
ATOM 533 N N . LYS A 1 74 ? 10.645 7.065 -6.771 1.00 91.25 74 LYS A N 1
ATOM 534 C CA . LYS A 1 74 ? 9.923 8.331 -6.596 1.00 91.25 74 LYS A CA 1
ATOM 535 C C . LYS A 1 74 ? 10.927 9.468 -6.746 1.00 91.25 74 LYS A C 1
ATOM 537 O O . LYS A 1 74 ? 11.942 9.485 -6.053 1.00 91.25 74 LYS A O 1
ATOM 542 N N . ILE A 1 75 ? 10.660 10.387 -7.668 1.00 88.00 75 ILE A N 1
ATOM 543 C CA . ILE A 1 75 ? 11.487 11.561 -7.966 1.00 88.00 75 ILE A CA 1
ATOM 544 C C . ILE A 1 75 ? 10.628 12.801 -7.734 1.00 88.00 75 ILE A C 1
ATOM 546 O O . ILE A 1 75 ? 9.568 12.941 -8.345 1.00 88.00 75 ILE A O 1
ATOM 550 N N . ILE A 1 76 ? 11.072 13.691 -6.850 1.00 82.00 76 ILE A N 1
ATOM 551 C CA . ILE A 1 76 ? 10.322 14.899 -6.483 1.00 82.00 76 ILE A CA 1
ATOM 552 C C . ILE A 1 76 ? 10.370 15.942 -7.607 1.00 82.00 76 ILE A C 1
ATOM 554 O O . ILE A 1 76 ? 11.377 16.066 -8.309 1.00 82.00 76 ILE A O 1
ATOM 558 N N . HIS A 1 77 ? 9.268 16.677 -7.785 1.00 78.56 77 HIS A N 1
ATOM 559 C CA . HIS A 1 77 ? 9.184 17.805 -8.716 1.00 78.56 77 HIS A CA 1
ATOM 560 C C . HIS A 1 77 ? 10.128 18.930 -8.289 1.00 78.56 77 HIS A C 1
ATOM 562 O O . HIS A 1 77 ? 10.181 19.288 -7.114 1.00 78.56 77 HIS A O 1
ATOM 568 N N . GLU A 1 78 ? 10.809 19.557 -9.245 1.00 69.50 78 GLU A N 1
ATOM 569 C CA . GLU A 1 78 ? 11.744 20.651 -8.945 1.00 69.50 78 GLU A CA 1
ATOM 570 C C . GLU A 1 78 ? 11.047 21.886 -8.363 1.00 69.50 78 GLU A C 1
ATOM 572 O O . GLU A 1 78 ? 11.559 22.537 -7.452 1.00 69.50 78 GLU A O 1
ATOM 577 N N . ASP A 1 79 ? 9.831 22.167 -8.832 1.00 66.12 79 ASP A N 1
ATOM 578 C CA . ASP A 1 79 ? 9.046 23.329 -8.404 1.00 66.12 79 ASP A CA 1
ATOM 579 C C . ASP A 1 79 ? 8.596 23.245 -6.933 1.00 66.12 79 ASP A C 1
ATOM 581 O O . ASP A 1 79 ? 8.259 24.262 -6.318 1.00 66.12 79 ASP A O 1
ATOM 585 N N . TYR A 1 80 ? 8.627 22.039 -6.355 1.00 63.91 80 TYR A N 1
ATOM 586 C CA . TYR A 1 80 ? 8.213 21.742 -4.983 1.00 63.91 80 TYR A CA 1
ATOM 587 C C . TYR A 1 80 ? 9.385 21.623 -4.010 1.00 63.91 80 TYR A C 1
ATOM 589 O O . TYR A 1 80 ? 9.227 21.160 -2.890 1.00 63.91 80 TYR A O 1
ATOM 597 N N . LEU A 1 81 ? 10.572 22.094 -4.380 1.00 60.16 81 LEU A N 1
ATOM 598 C CA . LEU A 1 81 ? 11.733 22.079 -3.489 1.00 60.16 81 LEU A CA 1
ATOM 599 C C . LEU A 1 81 ? 11.778 23.292 -2.543 1.00 60.16 81 LEU A C 1
ATOM 601 O O . LEU A 1 81 ? 12.839 23.681 -2.058 1.00 60.16 81 LEU A O 1
ATOM 605 N N . ARG A 1 82 ? 10.635 23.928 -2.249 1.00 60.34 82 ARG A N 1
ATOM 606 C CA . ARG A 1 82 ? 10.579 24.972 -1.214 1.00 60.34 82 ARG A CA 1
ATOM 607 C C . ARG A 1 82 ? 10.870 24.348 0.156 1.00 60.34 82 ARG A C 1
ATOM 609 O O . ARG A 1 82 ? 10.572 23.187 0.415 1.00 60.34 82 ARG A O 1
ATOM 616 N N . GLN A 1 83 ? 11.455 25.133 1.061 1.00 53.78 83 GLN A N 1
ATOM 617 C CA . GLN A 1 83 ? 12.047 24.650 2.319 1.00 53.78 83 GLN A CA 1
ATOM 618 C C . GLN A 1 83 ? 11.084 23.850 3.228 1.00 53.78 83 GLN A C 1
ATOM 620 O O . GLN A 1 83 ? 11.535 23.011 4.003 1.00 53.78 83 GLN A O 1
ATOM 625 N N . THR A 1 84 ? 9.770 24.077 3.131 1.00 54.12 84 THR A N 1
ATOM 626 C CA . THR A 1 84 ? 8.739 23.323 3.867 1.00 54.12 84 THR A CA 1
ATOM 627 C C . THR A 1 84 ? 8.538 21.900 3.348 1.00 54.12 84 THR A C 1
ATOM 629 O O . THR A 1 84 ? 8.319 20.996 4.148 1.00 54.12 84 THR A O 1
ATOM 632 N N . ASP A 1 85 ? 8.683 21.684 2.044 1.00 58.38 85 ASP A N 1
ATOM 633 C CA . ASP A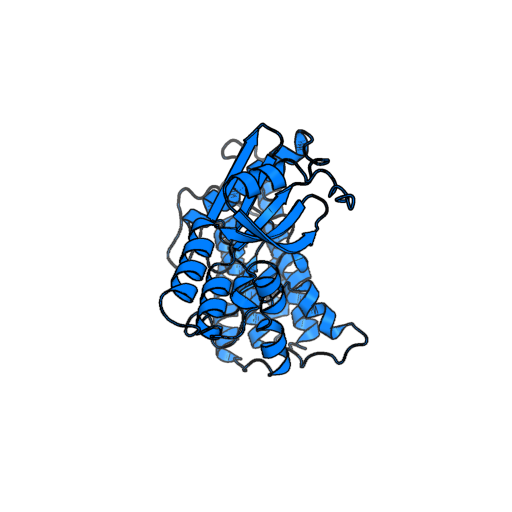 1 85 ? 8.372 20.418 1.371 1.00 58.38 85 ASP A CA 1
ATOM 634 C C . ASP A 1 85 ? 9.572 19.452 1.426 1.00 58.38 85 ASP A C 1
ATOM 636 O O . ASP A 1 85 ? 9.418 18.236 1.549 1.00 58.38 85 ASP A O 1
ATOM 640 N N . MET A 1 86 ? 10.791 20.003 1.485 1.00 58.38 86 MET A N 1
ATOM 641 C CA . MET A 1 86 ? 12.020 19.241 1.747 1.00 58.38 86 MET A CA 1
ATOM 642 C C . MET A 1 86 ? 12.017 18.553 3.120 1.00 58.38 86 MET A C 1
ATOM 644 O O . MET A 1 86 ? 12.559 17.455 3.261 1.00 58.38 86 MET A O 1
ATOM 648 N N . ASN A 1 87 ? 11.378 19.157 4.127 1.00 63.56 87 ASN A N 1
ATOM 649 C CA . ASN A 1 87 ? 11.233 18.540 5.447 1.00 63.56 87 ASN A CA 1
ATOM 650 C C . ASN A 1 87 ? 10.282 17.336 5.411 1.00 63.56 87 ASN A C 1
ATOM 652 O O . ASN A 1 87 ? 10.542 16.346 6.094 1.00 63.56 87 ASN A O 1
ATOM 656 N N . CYS A 1 88 ? 9.221 17.392 4.597 1.00 69.12 88 CYS A N 1
ATOM 657 C CA . CYS A 1 88 ? 8.285 16.281 4.414 1.00 69.12 88 CYS A CA 1
ATOM 658 C C . CYS A 1 88 ? 8.969 15.082 3.754 1.00 69.12 88 CYS A C 1
ATOM 660 O O . CYS A 1 88 ? 8.847 13.962 4.240 1.00 69.12 88 CYS A O 1
ATOM 662 N N . LEU A 1 89 ? 9.776 15.313 2.718 1.00 74.19 89 LEU A N 1
ATOM 663 C CA . LEU A 1 89 ? 10.525 14.238 2.073 1.00 74.19 89 LEU A CA 1
ATOM 664 C C . LEU A 1 89 ? 11.619 13.654 2.968 1.00 74.19 89 LEU A C 1
ATOM 666 O O . LEU A 1 89 ? 11.797 12.440 3.024 1.00 74.19 89 LEU A O 1
ATOM 670 N N . ALA A 1 90 ? 12.369 14.505 3.671 1.00 75.25 90 ALA A N 1
ATOM 671 C CA . ALA A 1 90 ? 13.371 14.030 4.615 1.00 75.25 90 ALA A CA 1
ATOM 672 C C . ALA A 1 90 ? 12.720 13.181 5.718 1.00 75.25 90 ALA A C 1
ATOM 674 O O . ALA A 1 90 ? 13.286 12.161 6.108 1.00 75.25 90 ALA A O 1
ATOM 675 N N . ALA A 1 91 ? 11.527 13.565 6.183 1.00 79.12 91 ALA A N 1
ATOM 676 C CA . ALA A 1 91 ? 10.736 12.774 7.119 1.00 79.12 91 ALA A CA 1
ATOM 677 C C . ALA A 1 91 ? 10.254 11.451 6.501 1.00 79.12 91 ALA A C 1
ATOM 679 O O . ALA A 1 91 ? 10.397 10.413 7.146 1.00 79.12 91 ALA A O 1
ATOM 680 N N . GLU A 1 92 ? 9.763 11.465 5.257 1.00 87.38 92 GLU A N 1
ATOM 681 C CA . GLU A 1 92 ? 9.354 10.272 4.504 1.00 87.38 92 GLU A CA 1
ATOM 682 C C . GLU A 1 92 ? 10.516 9.273 4.374 1.00 87.38 92 GLU A C 1
ATOM 684 O O . GLU A 1 92 ? 10.404 8.126 4.807 1.00 87.38 92 GLU A O 1
ATOM 689 N N . VAL A 1 93 ? 11.669 9.718 3.865 1.00 84.38 93 VAL A N 1
ATOM 690 C CA . VAL A 1 93 ? 12.865 8.879 3.697 1.00 84.38 93 VAL A CA 1
ATOM 691 C C . VAL A 1 93 ? 13.370 8.359 5.043 1.00 84.38 93 VAL A C 1
ATOM 693 O O . VAL A 1 93 ? 13.678 7.174 5.162 1.00 84.38 93 VAL A O 1
ATOM 696 N N . GLN A 1 94 ? 13.424 9.199 6.082 1.00 83.50 94 GLN A N 1
ATOM 697 C CA . GLN A 1 94 ? 13.835 8.758 7.420 1.00 83.50 94 GLN A CA 1
ATOM 698 C C . GLN A 1 94 ? 12.878 7.720 8.011 1.00 83.50 94 GLN A C 1
ATOM 700 O O . GLN A 1 94 ? 13.334 6.767 8.648 1.00 83.50 94 GLN A O 1
ATOM 705 N N . ALA A 1 95 ? 11.568 7.893 7.824 1.00 86.50 95 ALA A N 1
ATOM 706 C CA . ALA A 1 95 ? 10.577 6.928 8.278 1.00 86.50 95 ALA A CA 1
ATOM 707 C C . ALA A 1 95 ? 10.741 5.600 7.535 1.00 86.50 95 ALA A C 1
ATOM 709 O O . ALA A 1 95 ? 10.872 4.565 8.183 1.00 86.50 95 ALA A O 1
ATOM 710 N N . LEU A 1 96 ? 10.834 5.627 6.202 1.00 87.88 96 LEU A N 1
ATOM 711 C CA . LEU A 1 96 ? 11.026 4.433 5.377 1.00 87.88 96 LEU A CA 1
ATOM 712 C C . LEU A 1 96 ? 12.324 3.691 5.723 1.00 87.88 96 LEU A C 1
ATOM 714 O O . LEU A 1 96 ? 12.298 2.479 5.908 1.00 87.88 96 LEU A O 1
ATOM 718 N N . GLN A 1 97 ? 13.438 4.399 5.927 1.00 85.00 97 GLN A N 1
ATOM 719 C CA . GLN A 1 97 ? 14.698 3.797 6.384 1.00 85.00 97 GLN A CA 1
ATOM 720 C C . GLN A 1 97 ? 14.583 3.147 7.772 1.00 85.00 97 GLN A C 1
ATOM 722 O O . GLN A 1 97 ? 15.282 2.178 8.071 1.00 85.00 97 GLN A O 1
ATOM 727 N N . PHE A 1 98 ? 13.732 3.680 8.654 1.00 83.94 98 PHE A N 1
ATOM 728 C CA . PHE A 1 98 ? 13.447 3.059 9.948 1.00 83.94 98 PHE A CA 1
ATOM 729 C C . PHE A 1 98 ? 12.546 1.828 9.813 1.00 83.94 98 PHE A C 1
ATOM 731 O O . PHE A 1 98 ? 12.805 0.816 10.464 1.00 83.94 98 PHE A O 1
ATOM 738 N N . LEU A 1 99 ? 11.509 1.914 8.978 1.00 85.81 99 LEU A N 1
ATOM 739 C CA . LEU A 1 99 ? 10.550 0.838 8.727 1.00 85.81 99 LEU A CA 1
ATOM 740 C C . LEU A 1 99 ? 11.217 -0.358 8.040 1.00 85.81 99 LEU A C 1
ATOM 742 O O . LEU A 1 99 ? 10.966 -1.500 8.429 1.00 85.81 99 LEU A O 1
ATOM 746 N N . ASP A 1 100 ? 12.132 -0.109 7.104 1.00 83.56 100 ASP A N 1
ATOM 747 C CA . ASP A 1 100 ? 12.820 -1.164 6.360 1.00 83.56 100 ASP A CA 1
ATOM 748 C C . ASP A 1 100 ? 13.703 -2.046 7.262 1.00 83.56 100 ASP A C 1
ATOM 750 O O . ASP A 1 100 ? 13.731 -3.266 7.104 1.00 83.56 100 ASP A O 1
ATOM 754 N N . LYS A 1 101 ? 14.303 -1.476 8.322 1.00 81.75 101 LYS A N 1
ATOM 755 C CA . LYS A 1 101 ? 15.047 -2.252 9.339 1.00 81.75 101 LYS A CA 1
ATOM 756 C C . LYS A 1 101 ? 14.185 -3.299 10.040 1.00 81.75 101 LYS A C 1
ATOM 758 O O . LYS A 1 101 ? 14.704 -4.328 10.469 1.00 81.75 101 LYS A O 1
ATOM 763 N N . ALA A 1 102 ? 12.897 -3.015 10.223 1.00 80.56 102 ALA A N 1
ATOM 764 C CA . ALA A 1 102 ? 11.974 -3.966 10.825 1.00 80.56 102 ALA A CA 1
ATOM 765 C C . ALA A 1 102 ? 11.486 -5.006 9.810 1.00 80.56 102 ALA A C 1
ATOM 767 O O . ALA A 1 102 ? 11.241 -6.139 10.222 1.00 80.56 102 ALA A O 1
ATOM 768 N N . SER A 1 103 ? 11.412 -4.615 8.528 1.00 82.44 103 SER A N 1
ATOM 769 C CA . SER A 1 103 ? 10.938 -5.379 7.371 1.00 82.44 103 SER A CA 1
ATOM 770 C C . SER A 1 103 ? 9.553 -5.998 7.592 1.00 82.44 103 SER A C 1
ATOM 772 O O . SER A 1 103 ? 9.369 -6.897 8.413 1.00 82.44 103 SER A O 1
ATOM 774 N N . HIS A 1 104 ? 8.544 -5.522 6.862 1.00 89.56 104 HIS A N 1
ATOM 775 C CA . HIS A 1 104 ? 7.176 -5.993 7.048 1.00 89.56 104 HIS A CA 1
ATOM 776 C C . HIS A 1 104 ? 6.433 -6.115 5.719 1.00 89.56 104 HIS A C 1
ATOM 778 O O . HIS A 1 104 ? 6.414 -5.147 4.965 1.00 89.56 104 HIS A O 1
ATOM 784 N N . PRO A 1 105 ? 5.746 -7.241 5.452 1.00 91.62 105 PRO A N 1
ATOM 785 C CA . PRO A 1 105 ? 5.125 -7.484 4.150 1.00 91.62 105 PRO A CA 1
ATOM 786 C C . PRO A 1 105 ? 4.060 -6.443 3.781 1.00 91.62 105 PRO A C 1
ATOM 788 O O . PRO A 1 105 ? 3.855 -6.170 2.606 1.00 91.62 105 PRO A O 1
ATOM 791 N N . ASN A 1 106 ? 3.386 -5.828 4.753 1.00 95.38 106 ASN A N 1
ATOM 792 C CA . ASN A 1 106 ? 2.298 -4.876 4.483 1.00 95.38 106 ASN A CA 1
ATOM 793 C C . ASN A 1 106 ? 2.724 -3.400 4.490 1.00 95.38 106 ASN A C 1
ATOM 795 O O . ASN A 1 106 ? 1.870 -2.519 4.514 1.00 95.38 106 ASN A O 1
ATOM 799 N N . VAL A 1 107 ? 4.029 -3.124 4.471 1.00 95.00 107 VAL A N 1
ATOM 800 C CA . VAL A 1 107 ? 4.596 -1.778 4.305 1.00 95.00 107 VAL A CA 1
ATOM 801 C C . VAL A 1 107 ? 5.582 -1.825 3.147 1.00 95.00 107 VAL A C 1
ATOM 803 O O . VAL A 1 107 ? 6.330 -2.790 3.029 1.00 95.00 107 VAL A O 1
ATOM 806 N N . VAL A 1 108 ? 5.566 -0.812 2.282 1.00 93.94 108 VAL A N 1
ATOM 807 C CA . VAL A 1 108 ? 6.455 -0.771 1.115 1.00 93.94 108 VAL A CA 1
ATOM 808 C C . VAL A 1 108 ? 7.933 -0.775 1.530 1.00 93.94 108 VAL A C 1
ATOM 810 O O . VAL A 1 108 ? 8.351 -0.018 2.410 1.00 93.94 108 VAL A O 1
ATOM 813 N N . HIS A 1 109 ? 8.733 -1.618 0.880 1.00 90.94 109 HIS A N 1
ATOM 814 C CA . HIS A 1 109 ? 10.181 -1.660 1.076 1.00 90.94 109 HIS A CA 1
ATOM 815 C C . HIS A 1 109 ? 10.889 -0.545 0.310 1.00 90.94 109 HIS A C 1
ATOM 817 O O . HIS A 1 109 ? 10.661 -0.368 -0.886 1.00 90.94 109 HIS A O 1
ATOM 823 N N . SER A 1 110 ? 11.797 0.159 0.987 1.00 89.00 110 SER A N 1
ATOM 824 C CA . SER A 1 110 ? 12.681 1.166 0.392 1.00 89.00 110 SER A CA 1
ATOM 825 C C . SER A 1 110 ? 14.097 0.606 0.308 1.00 89.00 110 SER A C 1
ATOM 827 O O . SER A 1 110 ? 14.633 0.166 1.317 1.00 89.00 110 SER A O 1
ATOM 829 N N . PHE A 1 111 ? 14.735 0.665 -0.862 1.00 82.75 111 PHE A N 1
ATOM 830 C CA . PHE A 1 111 ? 16.066 0.075 -1.066 1.00 82.75 111 PHE A CA 1
ATOM 831 C C . PHE A 1 111 ? 17.198 1.088 -0.948 1.00 82.75 111 PHE A C 1
ATOM 833 O O . PHE A 1 111 ? 18.211 0.833 -0.301 1.00 82.75 111 PHE A O 1
ATOM 840 N N . ALA A 1 112 ? 17.050 2.234 -1.606 1.00 82.94 112 ALA A N 1
ATOM 841 C CA . ALA A 1 112 ? 18.071 3.264 -1.652 1.00 82.94 112 ALA A CA 1
ATOM 842 C C . ALA A 1 112 ? 17.430 4.646 -1.719 1.00 82.94 112 ALA A C 1
ATOM 844 O O . ALA A 1 112 ? 16.307 4.817 -2.180 1.00 82.94 112 ALA A O 1
ATOM 845 N N . SER A 1 113 ? 18.171 5.653 -1.288 1.00 81.38 113 SER A N 1
ATOM 846 C CA . SER A 1 113 ? 17.777 7.052 -1.406 1.00 81.38 113 SER A CA 1
ATOM 847 C C . SER A 1 113 ? 18.991 7.870 -1.797 1.00 81.38 113 SER A C 1
ATOM 849 O O . SER A 1 113 ? 20.083 7.626 -1.282 1.00 81.38 113 SER A O 1
ATOM 851 N N . GLY A 1 114 ? 18.800 8.854 -2.665 1.00 71.31 114 GLY A N 1
ATOM 852 C CA . GLY A 1 114 ? 19.826 9.822 -3.010 1.00 71.31 114 GLY A CA 1
ATOM 853 C C . GLY A 1 114 ? 19.326 11.229 -2.755 1.00 71.31 114 GLY A C 1
ATOM 854 O O . GLY A 1 114 ? 18.238 11.600 -3.190 1.00 71.31 114 GLY A O 1
ATOM 855 N N . THR A 1 115 ? 20.151 12.012 -2.071 1.00 65.00 115 THR A N 1
ATOM 856 C CA . THR A 1 115 ? 20.013 13.464 -1.981 1.00 65.00 115 THR A CA 1
ATOM 857 C C . THR A 1 115 ? 21.264 14.060 -2.615 1.00 65.00 115 THR A C 1
ATOM 859 O O . THR A 1 115 ? 22.338 13.981 -2.017 1.00 65.00 115 THR A O 1
ATOM 862 N N . HIS A 1 116 ? 21.168 14.576 -3.839 1.00 52.69 116 HIS A N 1
ATOM 863 C CA . HIS A 1 116 ? 22.298 15.236 -4.496 1.00 52.69 116 HIS A CA 1
ATOM 864 C C . HIS A 1 116 ? 22.042 16.738 -4.541 1.00 52.69 116 HIS A C 1
ATOM 866 O O . HIS A 1 116 ? 21.161 17.201 -5.255 1.00 52.69 116 HIS A O 1
ATOM 872 N N . GLU A 1 117 ? 22.809 17.501 -3.762 1.00 53.94 117 GLU A N 1
ATOM 873 C CA . GLU A 1 117 ? 22.541 18.922 -3.512 1.00 53.94 117 GLU A CA 1
ATOM 874 C C . GLU A 1 117 ? 21.125 19.142 -2.925 1.00 53.94 117 GLU A C 1
ATOM 876 O O . GLU A 1 117 ? 20.286 18.246 -2.867 1.00 53.94 117 GLU A O 1
ATOM 881 N N . VAL A 1 118 ? 20.845 20.331 -2.394 1.00 49.59 118 VAL A N 1
ATOM 882 C CA . VAL A 1 118 ? 19.622 20.626 -1.607 1.00 49.59 118 VAL A CA 1
ATOM 883 C C . VAL A 1 118 ? 18.317 20.468 -2.426 1.00 49.59 118 VAL A C 1
ATOM 885 O O . VAL A 1 118 ? 17.224 20.607 -1.890 1.00 49.59 118 VAL A O 1
ATOM 888 N N . TRP A 1 119 ? 18.423 20.129 -3.713 1.00 48.72 119 TRP A N 1
ATOM 889 C CA . TRP A 1 119 ? 17.386 20.275 -4.730 1.00 48.72 119 TRP A CA 1
ATOM 890 C C . TRP A 1 119 ? 17.119 18.998 -5.543 1.00 48.72 119 TRP A C 1
ATOM 892 O O . TRP A 1 119 ? 16.370 19.031 -6.511 1.00 48.72 119 TRP A O 1
ATOM 902 N N . GLN A 1 120 ? 17.743 17.862 -5.226 1.00 60.06 120 GLN A N 1
ATOM 903 C CA . GLN A 1 120 ? 17.490 16.625 -5.970 1.00 60.06 120 GLN A CA 1
ATOM 904 C C . GLN A 1 120 ? 17.342 15.469 -5.012 1.00 60.06 120 GLN A C 1
ATOM 906 O O . GLN A 1 120 ? 18.317 15.016 -4.411 1.00 60.06 120 GLN A O 1
ATOM 911 N N . ALA A 1 121 ? 16.115 14.985 -4.883 1.00 77.31 121 ALA A N 1
ATOM 912 C CA . ALA A 1 121 ? 15.829 13.909 -3.969 1.00 77.31 121 ALA A CA 1
ATOM 913 C C . ALA A 1 121 ? 14.954 12.848 -4.624 1.00 77.31 121 ALA A C 1
ATOM 915 O O . ALA A 1 121 ? 13.935 13.125 -5.264 1.00 77.31 121 ALA A O 1
ATOM 916 N N . TRP A 1 122 ? 15.418 11.617 -4.472 1.00 86.12 122 TRP A N 1
ATOM 917 C CA . TRP A 1 122 ? 14.760 10.423 -4.954 1.00 86.12 122 TRP A CA 1
ATOM 918 C C . TRP A 1 122 ? 14.961 9.299 -3.950 1.00 86.12 122 TRP A C 1
ATOM 920 O O . TRP A 1 122 ? 15.949 9.259 -3.210 1.00 86.12 122 TRP A O 1
ATOM 930 N N . TYR A 1 123 ? 1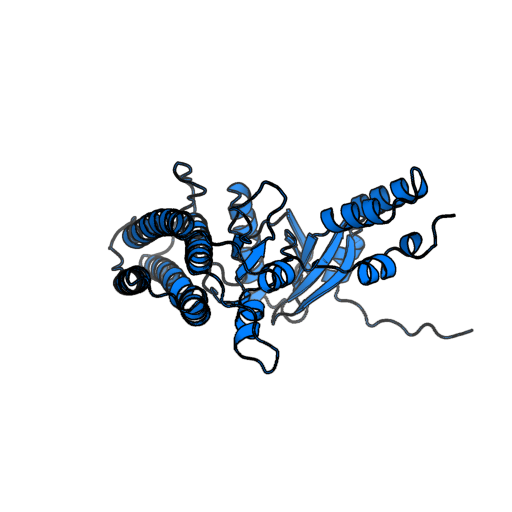4.036 8.353 -3.956 1.00 87.88 123 TYR A N 1
ATOM 931 C CA . TYR A 1 123 ? 14.226 7.080 -3.282 1.00 87.88 123 TYR A CA 1
ATOM 932 C C . TYR A 1 123 ? 13.606 5.955 -4.101 1.00 87.88 123 TYR A C 1
ATOM 934 O O . TYR A 1 123 ? 12.663 6.162 -4.870 1.00 87.88 123 TYR A O 1
ATOM 942 N N . THR A 1 124 ? 14.197 4.774 -3.983 1.00 91.69 124 THR A N 1
ATOM 943 C CA . THR A 1 124 ? 13.807 3.574 -4.710 1.00 91.69 124 THR A CA 1
ATOM 944 C C . THR A 1 124 ? 13.086 2.618 -3.781 1.00 91.69 124 THR A C 1
ATOM 946 O O . THR A 1 124 ? 13.392 2.526 -2.592 1.00 91.69 124 THR A O 1
ATOM 949 N N . MET A 1 125 ? 12.124 1.900 -4.335 1.00 93.62 125 MET A N 1
ATOM 950 C CA . MET A 1 125 ? 11.253 0.989 -3.617 1.00 93.62 125 MET A CA 1
ATOM 951 C C . MET A 1 125 ? 10.961 -0.255 -4.449 1.00 93.62 125 MET A C 1
ATOM 953 O O . MET A 1 125 ? 11.229 -0.302 -5.656 1.00 93.62 125 MET A O 1
ATOM 957 N N . GLU A 1 126 ? 10.409 -1.275 -3.803 1.00 92.56 126 GLU A N 1
ATOM 958 C CA . GLU A 1 126 ? 9.914 -2.454 -4.509 1.00 92.56 126 GLU A CA 1
ATOM 959 C C . GLU A 1 126 ? 8.822 -2.095 -5.524 1.00 92.56 126 GLU A C 1
ATOM 961 O O . GLU A 1 126 ? 8.058 -1.143 -5.351 1.00 92.56 126 GLU A O 1
ATOM 966 N N . ILE A 1 127 ? 8.740 -2.876 -6.599 1.00 92.94 127 ILE A N 1
ATOM 967 C CA . ILE A 1 127 ? 7.663 -2.737 -7.572 1.00 92.94 127 ILE A CA 1
ATOM 968 C C . ILE A 1 127 ? 6.432 -3.519 -7.096 1.00 92.94 127 ILE A C 1
ATOM 970 O O . ILE A 1 127 ? 6.492 -4.726 -6.867 1.00 92.94 127 ILE A O 1
ATOM 974 N N . LEU A 1 128 ? 5.297 -2.832 -6.971 1.00 94.06 128 LEU A N 1
ATOM 975 C CA . LEU A 1 128 ? 4.016 -3.423 -6.579 1.00 94.06 128 LEU A CA 1
ATOM 976 C C . LEU A 1 128 ? 3.103 -3.496 -7.807 1.00 94.06 128 LEU A C 1
ATOM 978 O O . LEU A 1 128 ? 2.402 -2.548 -8.150 1.00 94.06 128 LEU A O 1
ATOM 982 N N . SER A 1 129 ? 3.178 -4.613 -8.533 1.00 92.12 129 SER A N 1
ATOM 983 C CA . SER A 1 129 ? 2.561 -4.750 -9.860 1.00 92.12 129 SER A CA 1
ATOM 984 C C . SER A 1 129 ? 1.044 -4.935 -9.854 1.00 92.12 129 SER A C 1
ATOM 986 O O . SER A 1 129 ? 0.432 -4.790 -10.907 1.00 92.12 129 SER A O 1
ATOM 988 N N . GLY A 1 130 ? 0.426 -5.228 -8.706 1.00 93.56 130 GLY A N 1
ATOM 989 C CA . GLY A 1 130 ? -1.022 -5.438 -8.609 1.00 93.56 130 GLY A CA 1
ATOM 990 C C . GLY A 1 130 ? -1.855 -4.154 -8.735 1.00 93.56 130 GLY A C 1
ATOM 991 O O . GLY A 1 130 ? -3.084 -4.218 -8.701 1.00 93.56 130 GLY A O 1
ATOM 992 N N . GLY A 1 131 ? -1.204 -2.996 -8.891 1.00 94.00 131 GLY A N 1
ATOM 993 C CA . GLY A 1 131 ? -1.851 -1.687 -8.924 1.00 94.00 131 GLY A CA 1
ATOM 994 C C . GLY A 1 131 ? -2.335 -1.238 -7.547 1.00 94.00 131 GLY A C 1
ATOM 995 O O . GLY A 1 131 ? -1.988 -1.834 -6.526 1.00 94.00 131 GLY A O 1
ATOM 996 N N . ASP A 1 132 ? -3.126 -0.169 -7.530 1.00 95.88 132 ASP A N 1
ATOM 997 C CA . ASP A 1 132 ? -3.692 0.425 -6.319 1.00 95.88 132 ASP A CA 1
ATOM 998 C C . ASP A 1 132 ? -5.161 0.020 -6.079 1.00 95.88 132 ASP A C 1
ATOM 1000 O O . ASP A 1 132 ? -5.879 -0.432 -6.986 1.00 95.88 132 ASP A O 1
ATOM 1004 N N . LEU A 1 133 ? -5.621 0.176 -4.834 1.00 97.38 133 LEU A N 1
ATOM 1005 C CA . LEU A 1 133 ? -6.986 -0.157 -4.434 1.00 97.38 133 LEU A CA 1
ATOM 1006 C C . LEU A 1 133 ? -8.029 0.751 -5.085 1.00 97.38 133 LEU A C 1
ATOM 1008 O O . LEU A 1 133 ? -9.098 0.257 -5.447 1.00 97.38 133 LEU A O 1
ATOM 1012 N N . GLN A 1 134 ? -7.743 2.035 -5.304 1.00 96.12 134 GLN A N 1
ATOM 1013 C CA . GLN A 1 134 ? -8.677 2.929 -5.993 1.00 96.12 134 GLN A CA 1
ATOM 1014 C C . GLN A 1 134 ? -8.968 2.430 -7.418 1.00 96.12 134 GLN A C 1
ATOM 1016 O O . GLN A 1 134 ? -10.129 2.324 -7.828 1.00 96.12 134 GLN A O 1
ATOM 1021 N N . SER A 1 135 ? -7.927 2.055 -8.157 1.00 94.56 135 SER A N 1
ATOM 1022 C CA . SER A 1 135 ? -7.996 1.471 -9.494 1.00 94.56 135 SER A CA 1
ATOM 1023 C C . SER A 1 135 ? -8.776 0.158 -9.497 1.00 94.56 135 SER A C 1
ATOM 1025 O O . SER A 1 135 ? -9.589 -0.055 -10.404 1.00 94.56 135 SER A O 1
ATOM 1027 N N . PHE A 1 136 ? -8.611 -0.686 -8.474 1.00 95.69 136 PHE A N 1
ATOM 1028 C CA . PHE A 1 136 ? -9.380 -1.924 -8.331 1.00 95.69 136 PHE A CA 1
ATOM 1029 C C . PHE A 1 136 ? -10.865 -1.644 -8.057 1.00 95.69 136 PHE A C 1
ATOM 1031 O O . PHE A 1 136 ? -11.737 -2.148 -8.766 1.00 95.69 136 PHE A O 1
ATOM 1038 N N . LEU A 1 137 ? -11.170 -0.771 -7.093 1.00 95.31 137 LEU A N 1
ATOM 1039 C CA . LEU A 1 137 ? -12.539 -0.383 -6.740 1.00 95.31 137 LEU A CA 1
ATOM 1040 C C . LEU A 1 137 ? -13.271 0.299 -7.906 1.00 95.31 137 LEU A C 1
ATOM 1042 O O . LEU A 1 137 ? -14.477 0.102 -8.083 1.00 95.31 137 LEU A O 1
ATOM 1046 N N . SER A 1 138 ? -12.549 1.046 -8.748 1.00 93.94 138 SER A N 1
ATOM 1047 C CA . SER A 1 138 ? -13.113 1.705 -9.934 1.00 93.94 138 SER A CA 1
ATOM 1048 C C . SER A 1 138 ? -13.704 0.721 -10.953 1.00 93.94 138 SER A C 1
ATOM 1050 O O . SER A 1 138 ? -14.581 1.088 -11.740 1.00 93.94 138 SER A O 1
ATOM 1052 N N . LYS A 1 139 ? -13.288 -0.556 -10.921 1.00 93.50 139 LYS A N 1
ATOM 1053 C CA . LYS A 1 139 ? -13.833 -1.598 -11.804 1.00 93.50 139 LYS A CA 1
ATOM 1054 C C . LYS A 1 139 ? -15.294 -1.925 -11.521 1.00 93.50 139 LYS A C 1
ATOM 1056 O O . LYS A 1 139 ? -15.945 -2.490 -12.389 1.00 93.50 139 LYS A O 1
ATOM 1061 N N . TYR A 1 140 ? -15.829 -1.512 -10.374 1.00 90.25 140 TYR A N 1
ATOM 1062 C CA . TYR A 1 140 ? -17.220 -1.752 -9.988 1.00 90.25 140 TYR A CA 1
ATOM 1063 C C . TYR A 1 140 ? -18.131 -0.523 -10.156 1.00 90.25 140 TYR A C 1
ATOM 1065 O O . TYR A 1 140 ? -19.321 -0.607 -9.855 1.00 90.25 140 TYR A O 1
ATOM 1073 N N . THR A 1 141 ? -17.601 0.627 -10.587 1.00 82.31 141 THR A N 1
ATOM 1074 C CA . THR A 1 141 ? -18.351 1.898 -10.703 1.00 82.31 141 THR A CA 1
ATOM 1075 C C . THR A 1 141 ? -18.392 2.477 -12.120 1.00 82.31 141 THR A C 1
ATOM 1077 O O . THR A 1 141 ? -19.025 3.510 -12.336 1.00 82.31 141 THR A O 1
ATOM 1080 N N . GLY A 1 142 ? -17.735 1.833 -13.089 1.00 72.75 142 GLY A N 1
ATOM 1081 C CA . GLY A 1 142 ? -17.605 2.316 -14.468 1.00 72.75 142 GLY A CA 1
ATOM 1082 C C . GLY A 1 142 ? -18.607 1.729 -15.473 1.00 72.75 142 GLY A C 1
ATOM 1083 O O . GLY A 1 142 ? -19.427 0.876 -15.153 1.00 72.75 142 GLY A O 1
ATOM 1084 N N . LYS A 1 143 ? -18.498 2.177 -16.736 1.00 67.50 143 LYS A N 1
ATOM 1085 C CA . LYS A 1 143 ? -19.243 1.631 -17.895 1.00 67.50 143 LYS A CA 1
ATOM 1086 C C . LYS A 1 143 ? -18.678 0.303 -18.422 1.00 67.50 143 LYS A C 1
ATOM 1088 O O . LYS A 1 143 ? -19.272 -0.299 -19.311 1.00 67.50 143 LYS A O 1
ATOM 1093 N N . SER A 1 144 ? -17.503 -0.106 -17.948 1.00 74.50 144 SER A N 1
ATOM 1094 C CA . SER A 1 144 ? -16.905 -1.400 -18.279 1.00 74.50 144 SER A CA 1
ATOM 1095 C C . SER A 1 144 ? -17.677 -2.533 -17.615 1.00 74.50 144 SER A C 1
ATOM 1097 O O . SER A 1 144 ? -18.275 -2.328 -16.561 1.00 74.50 144 SER A O 1
ATOM 1099 N N . THR A 1 145 ? -17.603 -3.735 -18.189 1.00 75.62 145 THR A N 1
ATOM 1100 C CA . THR A 1 145 ? -18.064 -4.948 -17.508 1.00 75.62 145 THR A CA 1
ATOM 1101 C C . THR A 1 145 ? -17.396 -5.017 -16.132 1.00 75.62 145 THR A C 1
ATOM 1103 O O . THR A 1 145 ? -16.160 -4.994 -16.078 1.00 75.62 145 THR A O 1
ATOM 1106 N N . PRO A 1 146 ? -18.174 -5.018 -15.035 1.00 85.06 146 PRO A N 1
ATOM 1107 C CA . PRO A 1 146 ? -17.601 -5.084 -13.706 1.00 85.06 146 PRO A CA 1
ATOM 1108 C C . PRO A 1 146 ? -16.898 -6.423 -13.524 1.00 85.06 146 PRO A C 1
ATOM 1110 O O . PRO A 1 146 ? -17.319 -7.432 -14.093 1.00 85.06 146 PRO A O 1
ATOM 1113 N N . LEU A 1 147 ? -15.835 -6.419 -12.724 1.00 91.06 147 LEU A N 1
ATOM 1114 C CA . LEU A 1 147 ? -15.250 -7.667 -12.255 1.00 91.06 147 LEU A CA 1
ATOM 1115 C C . LEU A 1 147 ? -16.287 -8.437 -11.432 1.00 91.06 147 LEU A C 1
ATOM 1117 O O . LEU A 1 147 ? -17.213 -7.857 -10.850 1.00 91.06 147 LEU A O 1
ATOM 1121 N N . THR A 1 148 ? -16.095 -9.746 -11.356 1.00 95.31 148 THR A N 1
ATOM 1122 C CA . THR A 1 148 ? -16.745 -10.591 -10.360 1.00 95.31 148 THR A CA 1
ATOM 1123 C C . THR A 1 148 ? -16.523 -9.987 -8.974 1.00 95.31 148 THR A C 1
ATOM 1125 O O . THR A 1 148 ? -15.485 -9.383 -8.706 1.00 95.31 148 THR A O 1
ATOM 1128 N N . LYS A 1 149 ? -17.518 -10.097 -8.088 1.00 95.88 149 LYS A N 1
ATOM 1129 C CA . LYS A 1 149 ? -17.377 -9.587 -6.720 1.00 95.88 149 LYS A CA 1
ATOM 1130 C C . LYS A 1 149 ? -16.234 -10.325 -6.015 1.00 95.88 149 LYS A C 1
ATOM 1132 O O . LYS A 1 149 ? -16.170 -11.549 -6.130 1.00 95.88 149 LYS A O 1
ATOM 1137 N N . PRO A 1 150 ? -15.358 -9.618 -5.284 1.00 96.50 150 PRO A N 1
ATOM 1138 C CA . PRO A 1 150 ? -14.340 -10.288 -4.498 1.00 96.50 150 PRO A CA 1
ATOM 1139 C C . PRO A 1 150 ? -15.009 -11.062 -3.352 1.00 96.50 150 PRO A C 1
ATOM 1141 O O . PRO A 1 150 ? -16.015 -10.586 -2.816 1.00 96.50 150 PRO A O 1
ATOM 1144 N N . PRO A 1 151 ? -14.468 -12.228 -2.964 1.00 97.25 151 PRO A N 1
ATOM 1145 C CA . PRO A 1 151 ? -15.013 -13.001 -1.859 1.00 97.25 151 PRO A CA 1
ATOM 1146 C C . PRO A 1 151 ? -14.847 -12.252 -0.534 1.00 97.25 151 PRO A C 1
ATOM 1148 O O . PRO A 1 151 ? -13.939 -11.435 -0.361 1.00 97.25 151 PRO A O 1
ATOM 1151 N N . GLU A 1 152 ? -15.703 -12.556 0.439 1.00 97.62 152 GLU A N 1
ATOM 1152 C CA . GLU A 1 152 ? -15.655 -11.910 1.754 1.00 97.62 152 GLU A CA 1
ATOM 1153 C C . GLU A 1 152 ? -14.309 -12.147 2.469 1.00 97.62 152 GLU A C 1
ATOM 1155 O O . GLU A 1 152 ? -13.775 -11.238 3.112 1.00 97.62 152 GLU A O 1
ATOM 1160 N N . SER A 1 153 ? -13.691 -13.321 2.297 1.00 97.88 153 SER A N 1
ATOM 1161 C CA . SER A 1 153 ? -12.344 -13.599 2.818 1.00 97.88 153 SER A CA 1
ATOM 1162 C C . SER A 1 153 ? -11.270 -12.654 2.281 1.00 97.88 153 SER A C 1
ATOM 1164 O O . SER A 1 153 ? -10.320 -12.359 3.010 1.00 97.88 153 SER A O 1
ATOM 1166 N N . PHE A 1 154 ? -11.413 -12.125 1.060 1.00 98.00 154 PHE A N 1
ATOM 1167 C CA . PHE A 1 154 ? -10.481 -11.132 0.521 1.00 98.00 154 PHE A CA 1
ATOM 1168 C C . PHE A 1 154 ? -10.582 -9.796 1.268 1.00 98.00 154 PHE A C 1
ATOM 1170 O O . PHE A 1 154 ? -9.567 -9.162 1.548 1.00 98.00 154 PHE A O 1
ATOM 1177 N N . VAL A 1 155 ? -11.784 -9.392 1.690 1.00 98.44 155 VAL A N 1
ATOM 1178 C CA . VAL A 1 155 ? -11.973 -8.189 2.520 1.00 98.44 155 VAL A CA 1
ATOM 1179 C C . VAL A 1 155 ? -11.300 -8.358 3.883 1.00 98.44 155 VAL A C 1
ATOM 1181 O O . VAL A 1 155 ? -10.575 -7.469 4.335 1.00 98.44 155 VAL A O 1
ATOM 1184 N N . TRP A 1 156 ? -11.465 -9.527 4.509 1.00 98.56 156 TRP A N 1
ATOM 1185 C CA . TRP A 1 156 ? -10.766 -9.870 5.750 1.00 98.56 156 TRP A CA 1
ATOM 1186 C C . TRP A 1 156 ? -9.243 -9.907 5.577 1.00 98.56 156 TRP A C 1
ATOM 1188 O O . TRP A 1 156 ? -8.515 -9.447 6.458 1.00 98.56 156 TRP A O 1
ATOM 1198 N N . HIS A 1 157 ? -8.751 -10.395 4.437 1.00 98.19 157 HIS A N 1
ATOM 1199 C CA . HIS A 1 157 ? -7.328 -10.368 4.113 1.00 98.19 157 HIS A CA 1
ATOM 1200 C C . HIS A 1 157 ? -6.783 -8.938 4.044 1.00 98.19 157 HIS A C 1
ATOM 1202 O O . HIS A 1 157 ? -5.812 -8.634 4.737 1.00 98.19 157 HIS A O 1
ATOM 1208 N N . VAL A 1 158 ? -7.440 -8.044 3.298 1.00 98.50 158 VAL A N 1
ATOM 1209 C CA . VAL A 1 158 ? -7.017 -6.638 3.193 1.00 98.50 158 VAL A CA 1
ATOM 1210 C C . VAL A 1 158 ? -7.059 -5.943 4.558 1.00 98.50 158 VAL A C 1
ATOM 1212 O O . VAL A 1 158 ? -6.108 -5.242 4.911 1.00 98.50 158 VAL A O 1
ATOM 1215 N N . LEU A 1 159 ? -8.098 -6.181 5.371 1.00 98.62 159 LEU A N 1
ATOM 1216 C CA . LEU A 1 159 ? -8.168 -5.658 6.742 1.00 98.62 159 LEU A CA 1
ATOM 1217 C C . LEU A 1 159 ? -6.971 -6.117 7.577 1.00 98.62 159 LEU A C 1
ATOM 1219 O O . LEU A 1 159 ? -6.334 -5.293 8.235 1.00 98.62 159 LEU A O 1
ATOM 1223 N N . LYS A 1 160 ? -6.637 -7.411 7.525 1.00 98.12 160 LYS A N 1
ATOM 1224 C CA . LYS A 1 160 ? -5.485 -7.963 8.241 1.00 98.12 160 LYS A CA 1
ATOM 1225 C C . LYS A 1 160 ? -4.189 -7.264 7.824 1.00 98.12 160 LYS A C 1
ATOM 1227 O O . LYS A 1 160 ? -3.445 -6.807 8.689 1.00 98.12 160 LYS A O 1
ATOM 1232 N N . CYS A 1 161 ? -3.946 -7.146 6.519 1.00 97.88 161 CYS A N 1
ATOM 1233 C CA . CYS A 1 161 ? -2.761 -6.492 5.972 1.00 97.88 161 CYS A CA 1
ATOM 1234 C C . CYS A 1 161 ? -2.612 -5.050 6.480 1.00 97.88 161 CYS A C 1
ATOM 1236 O O . CYS A 1 161 ? -1.544 -4.666 6.955 1.00 97.88 161 CYS A O 1
ATOM 1238 N N . MET A 1 162 ? -3.686 -4.256 6.431 1.00 98.62 162 MET A N 1
ATOM 1239 C CA . MET A 1 162 ? -3.650 -2.856 6.868 1.00 98.62 162 MET A CA 1
ATOM 1240 C C . MET A 1 162 ? -3.467 -2.718 8.379 1.00 98.62 162 MET A C 1
ATOM 1242 O O . MET A 1 162 ? -2.692 -1.883 8.839 1.00 98.62 162 MET A O 1
ATOM 1246 N N . VAL A 1 163 ? -4.131 -3.560 9.169 1.00 97.94 163 VAL A N 1
ATOM 1247 C CA . VAL A 1 163 ? -3.983 -3.552 10.628 1.00 97.94 163 VAL A CA 1
ATOM 1248 C C . VAL A 1 163 ? -2.571 -3.961 11.050 1.00 97.94 163 VAL A C 1
ATOM 1250 O O . VAL A 1 163 ? -2.012 -3.348 11.960 1.00 97.94 163 VAL A O 1
ATOM 1253 N N . ASP A 1 164 ? -1.964 -4.941 10.381 1.00 96.75 164 ASP A N 1
ATOM 1254 C CA . ASP A 1 164 ? -0.578 -5.336 10.645 1.00 96.75 164 ASP A CA 1
ATOM 1255 C C . ASP A 1 164 ? 0.416 -4.235 10.247 1.00 96.75 164 ASP A C 1
ATOM 1257 O O . ASP A 1 164 ? 1.356 -3.954 10.994 1.00 96.75 164 ASP A O 1
ATOM 1261 N N . ALA A 1 165 ? 0.166 -3.535 9.134 1.00 97.25 165 ALA A N 1
ATOM 1262 C CA . ALA A 1 165 ? 0.937 -2.350 8.757 1.00 97.25 165 ALA A CA 1
ATOM 1263 C C . ALA A 1 165 ? 0.874 -1.260 9.843 1.00 97.25 165 ALA A C 1
ATOM 1265 O O . ALA A 1 165 ? 1.910 -0.717 10.231 1.00 97.25 165 ALA A O 1
ATOM 1266 N N . LEU A 1 166 ? -0.313 -0.982 10.399 1.00 97.38 166 LEU A N 1
ATOM 1267 C CA . LEU A 1 166 ? -0.469 -0.018 11.494 1.00 97.38 166 LEU A CA 1
ATOM 1268 C C . LEU A 1 166 ? 0.160 -0.501 12.806 1.00 97.38 166 LEU A C 1
ATOM 1270 O O . LEU A 1 166 ? 0.748 0.303 13.525 1.00 97.38 166 LEU A O 1
ATOM 1274 N N . LEU A 1 167 ? 0.106 -1.799 13.120 1.00 95.06 167 LEU A N 1
ATOM 1275 C CA . LEU A 1 167 ? 0.791 -2.366 14.288 1.00 95.06 167 LEU A CA 1
ATOM 1276 C C . LEU A 1 167 ? 2.304 -2.146 14.227 1.00 95.06 167 LEU A C 1
ATOM 1278 O O . LEU A 1 167 ? 2.916 -1.795 15.244 1.00 95.06 167 LEU A O 1
ATOM 1282 N N . LEU A 1 168 ? 2.902 -2.323 13.048 1.00 93.81 168 LEU A N 1
ATOM 1283 C CA . LEU A 1 168 ? 4.296 -1.973 12.830 1.00 93.81 168 LEU A CA 1
ATOM 1284 C C . LEU A 1 168 ? 4.500 -0.466 12.962 1.00 93.81 168 LEU A C 1
ATOM 1286 O O . LEU A 1 168 ? 5.310 -0.032 13.775 1.00 93.81 168 LEU A O 1
ATOM 1290 N N . LEU A 1 169 ? 3.772 0.329 12.181 1.00 94.38 169 LEU A N 1
ATOM 1291 C CA . LEU A 1 169 ? 3.987 1.768 12.080 1.00 94.38 169 LEU A CA 1
ATOM 1292 C C . LEU A 1 169 ? 3.862 2.450 13.448 1.00 94.38 169 LEU A C 1
ATOM 1294 O O . LEU A 1 169 ? 4.745 3.194 13.882 1.00 94.38 169 LEU A O 1
ATOM 1298 N N . HIS A 1 170 ? 2.789 2.141 14.169 1.00 93.81 170 HIS A N 1
ATOM 1299 C CA . HIS A 1 170 ? 2.455 2.795 15.426 1.00 93.81 170 HIS A CA 1
ATOM 1300 C C . HIS A 1 170 ? 3.265 2.261 16.609 1.00 93.81 170 HIS A C 1
ATOM 1302 O O . HIS A 1 170 ? 3.618 3.042 17.492 1.00 93.81 170 HIS A O 1
ATOM 1308 N N . PHE A 1 171 ? 3.573 0.957 16.635 1.00 90.75 171 PHE A N 1
ATOM 1309 C CA . PHE A 1 171 ? 4.080 0.277 17.840 1.00 90.75 171 PHE A CA 1
ATOM 1310 C C . PHE A 1 171 ? 5.313 -0.610 17.624 1.00 90.75 171 PHE A C 1
ATOM 1312 O O . PHE A 1 171 ? 5.743 -1.280 18.564 1.00 90.75 171 PHE A O 1
ATOM 1319 N N . GLY A 1 172 ? 5.870 -0.660 16.415 1.00 89.12 172 GLY A N 1
ATOM 1320 C CA . GLY A 1 172 ? 7.074 -1.429 16.101 1.00 89.12 172 GLY A CA 1
ATOM 1321 C C . GLY A 1 172 ? 6.871 -2.930 16.170 1.00 89.12 172 GLY A C 1
ATOM 1322 O O . GLY A 1 172 ? 7.821 -3.665 16.454 1.00 89.12 172 GLY A O 1
ATOM 1323 N N . ARG A 1 173 ? 5.630 -3.388 15.975 1.00 84.75 173 ARG A N 1
ATOM 1324 C CA . ARG A 1 173 ? 5.292 -4.805 16.019 1.00 84.75 173 ARG A CA 1
ATOM 1325 C C . ARG A 1 173 ? 5.371 -5.413 14.623 1.00 84.75 173 ARG A C 1
ATOM 1327 O O . ARG A 1 173 ? 4.410 -5.348 13.873 1.00 84.75 173 ARG A O 1
ATOM 1334 N N . ALA A 1 174 ? 6.491 -6.061 14.314 1.00 73.62 174 ALA A N 1
ATOM 1335 C CA . ALA A 1 174 ? 6.702 -6.761 13.039 1.00 73.62 174 ALA A CA 1
ATOM 1336 C C . ALA A 1 174 ? 6.199 -8.225 13.044 1.00 73.62 174 ALA A C 1
ATOM 1338 O O . ALA A 1 174 ? 6.560 -9.020 12.181 1.00 73.62 174 ALA A O 1
ATOM 1339 N N . GLY A 1 175 ? 5.450 -8.632 14.074 1.00 69.00 175 GLY A N 1
ATOM 1340 C CA . GLY A 1 175 ? 4.914 -9.986 14.217 1.00 69.00 175 GLY A CA 1
ATOM 1341 C C . GLY A 1 175 ? 4.488 -10.317 15.652 1.00 69.00 175 GLY A C 1
ATOM 1342 O O . GLY A 1 175 ? 4.637 -9.483 16.552 1.00 69.00 175 GLY A O 1
ATOM 1343 N N . PRO A 1 176 ? 3.994 -11.543 15.916 1.00 61.44 176 PRO A N 1
ATOM 1344 C CA . PRO A 1 176 ? 3.401 -11.915 17.201 1.00 61.44 176 PRO A CA 1
ATOM 1345 C C . PRO A 1 176 ? 4.295 -11.628 18.414 1.00 61.44 176 PRO A C 1
ATOM 1347 O O . PRO A 1 176 ? 3.794 -11.121 19.418 1.00 61.44 176 PRO A O 1
ATOM 1350 N N . ASN A 1 177 ? 5.606 -11.861 18.255 1.00 59.00 177 ASN A N 1
ATOM 1351 C CA . ASN A 1 177 ? 6.632 -11.798 19.303 1.00 59.00 177 ASN A CA 1
ATOM 1352 C C . ASN A 1 177 ? 7.753 -10.776 19.028 1.00 59.00 177 ASN A C 1
ATOM 1354 O O . ASN A 1 177 ? 8.739 -10.736 19.761 1.00 59.00 177 ASN A O 1
ATOM 1358 N N . ARG A 1 178 ? 7.642 -9.961 17.971 1.00 63.28 178 ARG A N 1
ATOM 1359 C CA . ARG A 1 178 ? 8.654 -8.953 17.621 1.00 63.28 178 ARG A CA 1
ATOM 1360 C C . ARG A 1 178 ? 8.166 -7.581 18.058 1.00 63.28 178 ARG A C 1
ATOM 1362 O O . ARG A 1 178 ? 7.436 -6.945 17.314 1.00 63.28 178 ARG A O 1
ATOM 1369 N N . ASN A 1 179 ? 8.555 -7.150 19.256 1.00 65.69 179 ASN A N 1
ATOM 1370 C CA . ASN A 1 179 ? 8.335 -5.783 19.730 1.00 65.69 179 ASN A CA 1
ATOM 1371 C C . ASN A 1 179 ? 9.686 -5.070 19.820 1.00 65.69 179 ASN A C 1
ATOM 1373 O O . ASN A 1 179 ? 10.561 -5.523 20.561 1.00 65.69 179 ASN A O 1
ATOM 1377 N N . SER A 1 180 ? 9.847 -3.952 19.115 1.00 68.62 180 SER A N 1
ATOM 1378 C CA . SER A 1 180 ? 11.005 -3.080 19.319 1.00 68.62 180 SER A CA 1
ATOM 1379 C C . SER A 1 180 ? 10.750 -2.158 20.512 1.00 68.62 180 SER A C 1
ATOM 1381 O O . SER A 1 180 ? 9.817 -1.357 20.485 1.00 68.62 180 SER A O 1
ATOM 1383 N N . ARG A 1 181 ? 11.561 -2.272 21.575 1.00 66.88 181 ARG A N 1
ATOM 1384 C CA . ARG A 1 181 ? 11.478 -1.365 22.739 1.00 66.88 181 ARG A CA 1
ATOM 1385 C C . ARG A 1 181 ? 11.851 0.072 22.378 1.00 66.88 181 ARG A C 1
ATOM 1387 O O . ARG A 1 181 ? 11.300 0.992 22.966 1.00 66.88 181 ARG A O 1
ATOM 1394 N N . ASP A 1 182 ? 12.707 0.236 21.375 1.00 77.31 182 ASP A N 1
ATOM 1395 C CA . ASP A 1 182 ? 13.197 1.533 20.903 1.00 77.31 182 ASP A CA 1
ATOM 1396 C C . ASP A 1 182 ? 12.403 2.035 19.688 1.00 77.31 182 ASP A C 1
ATOM 1398 O O . ASP A 1 182 ? 12.901 2.827 18.886 1.00 77.31 182 ASP A O 1
ATOM 1402 N N . TRP A 1 183 ? 11.176 1.532 19.491 1.00 86.56 183 TRP A N 1
ATOM 1403 C CA . TRP A 1 183 ? 10.346 1.999 18.390 1.00 86.56 183 TRP A CA 1
ATOM 1404 C C . TRP A 1 183 ? 9.914 3.445 18.635 1.00 86.56 183 TRP A C 1
ATOM 1406 O O . TRP A 1 183 ? 9.230 3.703 19.627 1.00 86.56 183 TRP A O 1
ATOM 1416 N N . PRO A 1 184 ? 10.250 4.387 17.739 1.00 85.44 184 PRO A N 1
ATOM 1417 C CA . PRO A 1 184 ? 9.902 5.784 17.954 1.00 85.44 184 PRO A CA 1
ATOM 1418 C C . PRO A 1 184 ? 8.395 6.023 17.845 1.00 85.44 184 PRO A C 1
ATOM 1420 O O . PRO A 1 184 ? 7.904 6.977 18.422 1.00 85.44 184 PRO A O 1
ATOM 1423 N N . GLY A 1 185 ? 7.658 5.160 17.141 1.00 89.56 185 GLY A N 1
ATOM 1424 C CA . GLY A 1 185 ? 6.242 5.360 16.865 1.00 89.56 185 GLY A CA 1
ATOM 1425 C C . GLY A 1 185 ? 6.029 6.372 15.743 1.00 89.56 185 GLY A C 1
ATOM 1426 O O . GLY A 1 185 ? 6.586 7.472 15.736 1.00 89.56 185 GLY A O 1
ATOM 1427 N N . PHE A 1 186 ? 5.182 5.992 14.795 1.00 93.62 186 PHE A N 1
ATOM 1428 C CA . PHE A 1 186 ? 4.808 6.828 13.663 1.00 93.62 186 PHE A CA 1
ATOM 1429 C C . PHE A 1 186 ? 3.287 6.875 13.496 1.00 93.62 186 PHE A C 1
ATOM 1431 O O . PHE A 1 186 ? 2.575 6.038 14.051 1.00 93.62 186 PHE A O 1
ATOM 1438 N N . TYR A 1 187 ? 2.796 7.833 12.718 1.00 95.38 187 TYR A N 1
ATOM 1439 C CA . TYR A 1 187 ? 1.472 7.807 12.088 1.00 95.38 187 TYR A CA 1
ATOM 1440 C C . TYR A 1 187 ? 1.625 8.080 10.588 1.00 95.38 187 TYR A C 1
ATOM 1442 O O . TYR A 1 187 ? 2.596 8.721 10.186 1.00 95.38 187 TYR A O 1
ATOM 1450 N N . HIS A 1 188 ? 0.667 7.642 9.773 1.00 96.88 188 HIS A N 1
ATOM 1451 C CA . HIS A 1 188 ? 0.684 7.818 8.318 1.00 96.88 188 HIS A CA 1
ATOM 1452 C C . HIS A 1 188 ? 0.066 9.153 7.875 1.00 96.88 188 HIS A C 1
ATOM 1454 O O . HIS A 1 188 ? 0.626 9.846 7.035 1.00 96.88 188 HIS A O 1
ATOM 1460 N N . SER A 1 189 ? -1.082 9.530 8.454 1.00 95.88 189 SER A N 1
ATOM 1461 C CA . SER A 1 189 ? -1.877 10.738 8.153 1.00 95.88 189 SER A CA 1
ATOM 1462 C C . SER A 1 189 ? -2.482 10.869 6.751 1.00 95.88 189 SER A C 1
ATOM 1464 O O . SER A 1 189 ? -3.342 11.730 6.577 1.00 95.88 189 SER A O 1
ATOM 1466 N N . ASP A 1 190 ? -2.124 10.016 5.792 1.00 96.12 190 ASP A N 1
ATOM 1467 C CA . ASP A 1 190 ? -2.717 10.019 4.443 1.00 96.12 190 ASP A CA 1
ATOM 1468 C C . ASP A 1 190 ? -3.159 8.616 3.988 1.00 96.12 190 ASP A C 1
ATOM 1470 O O . ASP A 1 190 ? -2.722 8.093 2.968 1.00 96.12 190 ASP A O 1
ATOM 1474 N N . ILE A 1 191 ? -3.955 7.933 4.816 1.00 98.06 191 ILE A N 1
ATOM 1475 C CA . ILE A 1 191 ? -4.507 6.612 4.469 1.00 98.06 191 ILE A CA 1
ATOM 1476 C C . ILE A 1 191 ? -5.735 6.793 3.582 1.00 98.06 191 ILE A C 1
ATOM 1478 O O . ILE A 1 191 ? -6.751 7.347 4.010 1.00 98.06 191 ILE A O 1
ATOM 1482 N N . LYS A 1 192 ? -5.622 6.294 2.354 1.00 97.06 192 LYS A N 1
ATOM 1483 C CA . LYS A 1 192 ? -6.623 6.365 1.288 1.00 97.06 192 LYS A CA 1
ATOM 1484 C C . LYS A 1 192 ? -6.324 5.305 0.226 1.00 97.06 192 LYS A C 1
ATOM 1486 O O . LYS A 1 192 ? -5.296 4.634 0.271 1.00 97.06 192 LYS A O 1
ATOM 1491 N N . GLU A 1 193 ? -7.264 5.119 -0.685 1.00 97.75 193 GLU A N 1
ATOM 1492 C CA . GLU A 1 193 ? -7.345 3.991 -1.610 1.00 97.75 193 GLU A CA 1
ATOM 1493 C C . GLU A 1 193 ? -6.194 3.945 -2.632 1.00 97.75 193 GLU A C 1
ATOM 1495 O O . GLU A 1 193 ? -5.734 2.864 -2.988 1.00 97.75 193 GLU A O 1
ATOM 1500 N N . ASP A 1 194 ? -5.695 5.091 -3.089 1.00 96.25 194 ASP A N 1
ATOM 1501 C CA . ASP A 1 194 ? -4.545 5.196 -4.004 1.00 96.25 194 ASP A CA 1
ATOM 1502 C C . ASP A 1 194 ? -3.187 4.964 -3.310 1.00 96.25 194 ASP A C 1
ATOM 1504 O O . ASP A 1 194 ? -2.200 4.672 -3.982 1.00 96.25 194 ASP A O 1
ATOM 1508 N N . ASN A 1 195 ? -3.148 5.006 -1.973 1.00 97.56 195 ASN A N 1
ATOM 1509 C CA . ASN A 1 195 ? -1.957 4.736 -1.155 1.00 97.56 195 ASN A CA 1
ATOM 1510 C C . ASN A 1 195 ? -1.896 3.283 -0.638 1.00 97.56 195 ASN A C 1
ATOM 1512 O O . ASN A 1 195 ? -1.004 2.924 0.135 1.00 97.56 195 ASN A O 1
ATOM 1516 N N . VAL A 1 196 ? -2.836 2.426 -1.056 1.00 98.25 196 VAL A N 1
ATOM 1517 C CA . VAL A 1 196 ? -2.811 0.981 -0.791 1.00 98.25 196 VAL A CA 1
ATOM 1518 C C . VAL A 1 196 ? -2.543 0.249 -2.097 1.00 98.25 196 VAL A C 1
ATOM 1520 O O . VAL A 1 196 ? -3.404 0.170 -2.973 1.00 98.25 196 VAL A O 1
ATOM 1523 N N . LEU A 1 197 ? -1.334 -0.289 -2.215 1.00 97.50 197 LEU A N 1
ATOM 1524 C CA . LEU A 1 197 ? -0.844 -0.997 -3.393 1.00 97.50 197 LEU A CA 1
ATOM 1525 C C . LEU A 1 197 ? -0.878 -2.511 -3.171 1.00 97.50 197 LEU A C 1
ATOM 1527 O O . LEU A 1 197 ? -0.847 -2.983 -2.037 1.00 97.50 197 LEU A O 1
ATOM 1531 N N . PHE A 1 198 ? -0.916 -3.284 -4.253 1.00 96.81 198 PHE A N 1
ATOM 1532 C CA . PHE A 1 198 ? -0.982 -4.742 -4.182 1.00 96.81 198 PHE A CA 1
ATOM 1533 C C . PHE A 1 198 ? 0.316 -5.410 -4.622 1.00 96.81 198 PHE A C 1
ATOM 1535 O O . PHE A 1 198 ? 0.805 -5.213 -5.742 1.00 96.81 198 PHE A O 1
ATOM 1542 N N . ARG A 1 199 ? 0.839 -6.276 -3.750 1.00 94.25 199 ARG A N 1
ATOM 1543 C CA . ARG A 1 199 ? 1.899 -7.219 -4.099 1.00 94.25 199 ARG A CA 1
ATOM 1544 C C . ARG A 1 199 ? 1.268 -8.513 -4.584 1.00 94.25 199 ARG A C 1
ATOM 1546 O O . ARG A 1 199 ? 0.571 -9.193 -3.837 1.00 94.25 199 ARG A O 1
ATOM 1553 N N . VAL A 1 200 ? 1.541 -8.863 -5.834 1.00 88.00 200 VAL A N 1
ATOM 1554 C CA . VAL A 1 200 ? 1.144 -10.163 -6.378 1.00 88.00 200 VAL A CA 1
ATOM 1555 C C . VAL A 1 200 ? 2.011 -11.234 -5.710 1.00 88.00 200 VAL A C 1
ATOM 1557 O O . VAL A 1 200 ? 3.236 -11.066 -5.675 1.00 88.00 200 VAL A O 1
ATOM 1560 N N . PRO A 1 201 ? 1.417 -12.300 -5.155 1.00 75.94 201 PRO A N 1
ATOM 1561 C CA . PRO A 1 201 ? 2.172 -13.320 -4.455 1.00 75.94 201 PRO A CA 1
ATOM 1562 C C . PRO A 1 201 ? 3.100 -14.027 -5.448 1.00 75.94 201 PRO A C 1
ATOM 1564 O O . PRO A 1 201 ? 2.683 -14.449 -6.527 1.00 75.94 201 PRO A O 1
ATOM 1567 N N . ALA A 1 202 ? 4.384 -14.130 -5.101 1.00 71.00 202 ALA A N 1
ATOM 1568 C CA . ALA A 1 202 ? 5.276 -15.057 -5.791 1.00 71.00 202 ALA A CA 1
ATOM 1569 C C . ALA A 1 202 ? 4.901 -16.487 -5.377 1.00 71.00 202 ALA A C 1
ATOM 1571 O O . ALA A 1 202 ? 4.396 -16.681 -4.273 1.00 71.00 202 ALA A O 1
ATOM 1572 N N . GLU A 1 203 ? 5.166 -17.491 -6.218 1.00 64.94 203 GLU A N 1
ATOM 1573 C CA . GLU A 1 203 ? 4.844 -18.888 -5.890 1.00 64.94 203 GLU A CA 1
ATOM 1574 C C . GLU A 1 203 ? 5.314 -19.267 -4.472 1.00 64.94 203 GLU A C 1
ATOM 1576 O O . GLU A 1 203 ? 6.478 -19.076 -4.105 1.00 64.94 203 GLU A O 1
ATOM 1581 N N . GLY A 1 204 ? 4.382 -19.764 -3.651 1.00 64.31 204 GLY A N 1
ATOM 1582 C CA . GLY A 1 204 ? 4.644 -20.163 -2.264 1.00 64.31 204 GLY A CA 1
ATOM 1583 C C . GLY A 1 204 ? 4.867 -19.015 -1.268 1.00 64.31 204 GLY A C 1
ATOM 1584 O O . GLY A 1 204 ? 5.267 -19.280 -0.133 1.00 64.31 204 GLY A O 1
ATOM 1585 N N . LYS A 1 205 ? 4.630 -17.753 -1.650 1.00 76.12 205 LYS A N 1
ATOM 1586 C CA . LYS A 1 205 ? 4.702 -16.579 -0.766 1.00 76.12 205 LYS A CA 1
ATOM 1587 C C . LYS A 1 205 ? 3.368 -15.842 -0.744 1.00 76.12 205 LYS A C 1
ATOM 1589 O O . LYS A 1 205 ? 2.952 -15.329 -1.770 1.00 76.12 205 LYS A O 1
ATOM 1594 N N . GLY A 1 206 ? 2.760 -15.713 0.432 1.00 84.44 206 GLY A N 1
ATOM 1595 C CA . GLY A 1 206 ? 1.477 -15.026 0.617 1.00 84.44 206 GLY A CA 1
ATOM 1596 C C . GLY A 1 206 ? 0.413 -15.961 1.182 1.00 84.44 206 GLY A C 1
ATOM 1597 O O . GLY A 1 206 ? 0.731 -17.044 1.678 1.00 84.44 206 GLY A O 1
ATOM 1598 N N . PHE A 1 207 ? -0.844 -15.524 1.145 1.00 91.81 207 PHE A N 1
ATOM 1599 C CA . PHE A 1 207 ? -1.986 -16.350 1.526 1.00 91.81 207 PHE A CA 1
ATOM 1600 C C . PHE A 1 207 ? -2.741 -16.797 0.275 1.00 91.81 207 PHE A C 1
ATOM 1602 O O . PHE A 1 207 ? -3.481 -16.008 -0.310 1.00 91.81 207 PHE A O 1
ATOM 1609 N N . GLU A 1 208 ? -2.548 -18.061 -0.101 1.00 92.44 208 GLU A N 1
ATOM 1610 C CA . GLU A 1 208 ? -3.166 -18.672 -1.281 1.00 92.44 208 GLU A CA 1
ATOM 1611 C C . GLU A 1 208 ? -2.96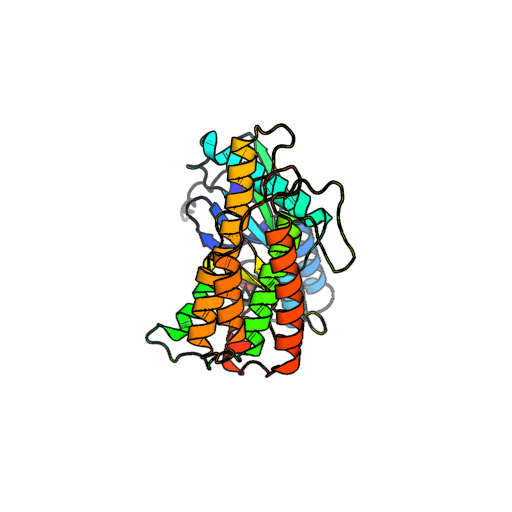9 -17.808 -2.543 1.00 92.44 208 GLU A C 1
ATOM 1613 O O . GLU A 1 208 ? -1.835 -17.489 -2.903 1.00 92.44 208 GLU A O 1
ATOM 1618 N N . ASP A 1 209 ? -4.055 -17.412 -3.209 1.00 91.88 209 ASP A N 1
ATOM 1619 C CA . ASP A 1 209 ? -4.066 -16.592 -4.420 1.00 91.88 209 ASP A CA 1
ATOM 1620 C C . ASP A 1 209 ? -4.351 -15.101 -4.159 1.00 91.88 209 ASP A C 1
ATOM 1622 O O . ASP A 1 209 ? -4.508 -14.322 -5.103 1.00 91.88 209 ASP A O 1
ATOM 1626 N N . PHE A 1 210 ? -4.413 -14.674 -2.893 1.00 95.69 210 PHE A N 1
ATOM 1627 C CA . PHE A 1 210 ? -4.708 -13.284 -2.553 1.00 95.69 210 PHE A CA 1
ATOM 1628 C C . PHE A 1 210 ? -3.453 -12.406 -2.643 1.00 95.69 210 PHE A C 1
ATOM 1630 O O . PHE A 1 210 ? -2.430 -12.734 -2.037 1.00 95.69 210 PHE A O 1
ATOM 1637 N N . PRO A 1 211 ? -3.509 -11.261 -3.351 1.00 95.94 211 PRO A N 1
ATOM 1638 C CA . PRO A 1 211 ? -2.442 -10.278 -3.288 1.00 95.94 211 PRO A CA 1
ATOM 1639 C C . PRO A 1 211 ? -2.411 -9.584 -1.932 1.00 95.94 211 PRO A C 1
ATOM 1641 O O . PRO A 1 211 ? -3.434 -9.099 -1.444 1.00 95.94 211 PRO A O 1
ATOM 1644 N N . ASP A 1 212 ? -1.209 -9.465 -1.373 1.00 96.06 212 ASP A N 1
ATOM 1645 C CA . ASP A 1 212 ? -1.004 -8.733 -0.131 1.00 96.06 212 ASP A CA 1
ATOM 1646 C C . ASP A 1 212 ? -1.229 -7.241 -0.382 1.00 96.06 212 ASP A C 1
ATOM 1648 O O . ASP A 1 212 ? -0.602 -6.637 -1.259 1.00 96.06 212 ASP A O 1
ATOM 1652 N N . ALA A 1 213 ? -2.085 -6.630 0.433 1.00 97.88 213 ALA A N 1
ATOM 1653 C CA . ALA A 1 213 ? -2.200 -5.182 0.477 1.00 97.88 213 ALA A CA 1
ATOM 1654 C C . ALA A 1 213 ? -0.992 -4.583 1.220 1.00 97.88 213 ALA A C 1
ATOM 1656 O O . ALA A 1 213 ? -0.575 -5.063 2.283 1.00 97.88 213 ALA A O 1
ATOM 1657 N N . VAL A 1 214 ? -0.434 -3.520 0.652 1.00 97.75 214 VAL A N 1
ATOM 1658 C CA . VAL A 1 214 ? 0.794 -2.861 1.095 1.00 97.75 214 VAL A CA 1
ATOM 1659 C C . VAL A 1 214 ? 0.526 -1.371 1.229 1.00 97.75 214 VAL A C 1
ATOM 1661 O O . VAL A 1 214 ? 0.101 -0.721 0.276 1.00 97.75 214 VAL A O 1
ATOM 1664 N N . LEU A 1 215 ? 0.779 -0.829 2.418 1.00 97.94 215 LEU A N 1
ATOM 1665 C CA . LEU A 1 215 ? 0.690 0.604 2.663 1.00 97.94 215 LEU A CA 1
ATOM 1666 C C . LEU A 1 215 ? 1.899 1.312 2.035 1.00 97.94 215 LEU A C 1
ATOM 1668 O O . LEU A 1 215 ? 3.048 0.932 2.290 1.00 97.94 215 LEU A O 1
ATOM 1672 N N . ALA A 1 216 ? 1.624 2.330 1.225 1.00 95.69 216 ALA A N 1
ATOM 1673 C CA . ALA A 1 216 ? 2.600 3.116 0.484 1.00 95.69 216 ALA A CA 1
ATOM 1674 C C . ALA A 1 216 ? 2.340 4.628 0.638 1.00 95.69 216 ALA A C 1
ATOM 1676 O O . ALA A 1 216 ? 1.346 5.038 1.225 1.00 95.69 216 ALA A O 1
ATOM 1677 N N . ASP A 1 217 ? 3.253 5.430 0.083 1.00 93.12 217 ASP A N 1
ATOM 1678 C CA . ASP A 1 217 ? 3.267 6.902 0.113 1.00 93.12 217 ASP A CA 1
ATOM 1679 C C . ASP A 1 217 ? 3.281 7.524 1.519 1.00 93.12 217 ASP A C 1
ATOM 1681 O O . ASP A 1 217 ? 2.276 7.961 2.076 1.00 93.12 217 ASP A O 1
ATOM 1685 N N . PHE A 1 218 ? 4.486 7.638 2.075 1.00 93.06 218 PHE A N 1
ATOM 1686 C CA . PHE A 1 218 ? 4.718 8.145 3.425 1.00 93.06 218 PHE A CA 1
ATOM 1687 C C . PHE A 1 218 ? 4.987 9.660 3.440 1.00 93.06 218 PHE A C 1
ATOM 1689 O O . PHE A 1 218 ? 5.566 10.174 4.395 1.00 93.06 218 PHE A O 1
ATOM 1696 N N . GLY A 1 219 ? 4.560 10.404 2.412 1.00 89.12 219 GLY A N 1
ATOM 1697 C CA . GLY A 1 219 ? 4.819 11.846 2.291 1.00 89.12 219 GLY A CA 1
ATOM 1698 C C . GLY A 1 219 ? 4.246 12.705 3.431 1.00 89.12 219 GLY A C 1
ATOM 1699 O O . GLY A 1 219 ? 4.746 13.800 3.686 1.00 89.12 219 GLY A O 1
ATOM 1700 N N . SER A 1 220 ? 3.232 12.201 4.147 1.00 91.25 220 SER A N 1
ATOM 1701 C CA . SER A 1 220 ? 2.597 12.864 5.304 1.00 91.25 220 SER A CA 1
ATOM 1702 C C . SER A 1 220 ? 2.928 12.211 6.654 1.00 91.25 220 SER A C 1
ATOM 1704 O O . SER A 1 220 ? 2.283 12.508 7.666 1.00 91.25 220 SER A O 1
ATOM 1706 N N . VAL A 1 221 ? 3.916 11.312 6.685 1.00 93.44 221 VAL A N 1
ATOM 1707 C CA . VAL A 1 221 ? 4.270 10.558 7.890 1.00 93.44 221 VAL A CA 1
ATOM 1708 C C . VAL A 1 221 ? 4.744 11.485 9.010 1.00 93.44 221 VAL A C 1
ATOM 1710 O O . VAL A 1 221 ? 5.514 12.423 8.800 1.00 93.44 221 VAL A O 1
ATOM 1713 N N . GLY A 1 222 ? 4.318 11.195 10.236 1.00 91.94 222 GLY A N 1
ATOM 1714 C CA . GLY A 1 222 ? 4.813 11.869 11.431 1.00 91.94 222 GLY A CA 1
ATOM 1715 C C . GLY A 1 222 ? 5.474 10.897 12.390 1.00 91.94 222 GLY A C 1
ATOM 1716 O O . GLY A 1 222 ? 5.015 9.770 12.562 1.00 91.94 222 GLY A O 1
ATOM 1717 N N . LYS A 1 223 ? 6.541 11.352 13.047 1.00 91.75 223 LYS A N 1
ATOM 1718 C CA . LYS A 1 223 ? 7.275 10.621 14.086 1.00 91.75 223 LYS A CA 1
ATOM 1719 C C . LYS A 1 223 ? 6.998 11.250 15.449 1.00 91.75 223 LYS A C 1
ATOM 1721 O O . LYS A 1 223 ? 6.936 12.475 15.550 1.00 91.75 223 LYS A O 1
ATOM 1726 N N . LEU A 1 224 ? 6.855 10.436 16.493 1.00 89.62 224 LEU A N 1
ATOM 1727 C CA . LEU A 1 224 ? 6.742 10.956 17.854 1.00 89.62 224 LEU A CA 1
ATOM 1728 C C . LEU A 1 224 ? 8.086 11.558 18.278 1.00 89.62 224 LEU A C 1
ATOM 1730 O O . LEU A 1 224 ? 9.113 10.875 18.293 1.00 89.62 224 LEU A O 1
ATOM 1734 N N . ASP A 1 225 ? 8.073 12.837 18.640 1.00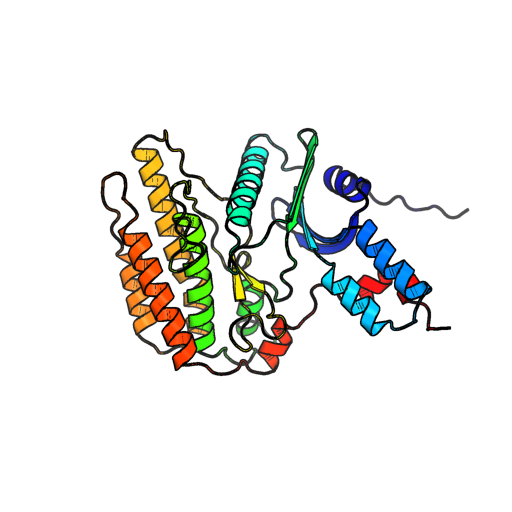 88.00 225 ASP A N 1
ATOM 1735 C CA . ASP A 1 225 ? 9.210 13.463 19.305 1.00 88.00 225 ASP A CA 1
ATOM 1736 C C . ASP A 1 225 ? 9.204 13.042 20.789 1.00 88.00 225 ASP A C 1
ATOM 1738 O O . ASP A 1 225 ? 8.230 13.325 21.497 1.00 88.00 225 ASP A O 1
ATOM 1742 N N . PRO A 1 226 ? 10.257 12.364 21.289 1.00 85.31 226 PRO A N 1
ATOM 1743 C CA . PRO A 1 226 ? 10.334 11.958 22.692 1.00 85.31 226 PRO A CA 1
ATOM 1744 C C . PRO A 1 226 ? 10.308 13.146 23.666 1.00 85.31 226 PRO A C 1
ATOM 1746 O O . PRO A 1 226 ? 9.917 12.975 24.821 1.00 85.31 226 PRO A O 1
ATOM 1749 N N . ASN A 1 227 ? 10.680 14.344 23.207 1.00 89.25 227 ASN A N 1
ATOM 1750 C CA . ASN A 1 227 ? 10.702 15.572 23.999 1.00 89.25 227 ASN A CA 1
ATOM 1751 C C . ASN A 1 227 ? 9.447 16.437 23.806 1.00 89.25 227 ASN A C 1
ATOM 1753 O O . ASN A 1 227 ? 9.365 17.525 24.377 1.00 89.25 227 ASN A O 1
ATOM 1757 N N . ALA A 1 228 ? 8.470 15.969 23.021 1.00 87.88 228 ALA A N 1
ATOM 1758 C CA . ALA A 1 228 ? 7.230 16.692 22.778 1.00 87.88 228 ALA A CA 1
ATOM 1759 C C . ALA A 1 228 ? 6.476 16.998 24.080 1.00 87.88 228 ALA A C 1
ATOM 1761 O O . ALA A 1 228 ? 6.346 16.151 24.974 1.00 87.88 228 ALA A O 1
ATOM 1762 N N . ASP A 1 229 ? 5.902 18.201 24.143 1.00 90.69 229 ASP A N 1
ATOM 1763 C CA . ASP A 1 229 ? 4.958 18.562 25.194 1.00 90.69 229 ASP A CA 1
ATOM 1764 C C . ASP A 1 229 ? 3.690 17.687 25.146 1.00 90.69 229 ASP A C 1
ATOM 1766 O O . ASP A 1 229 ? 3.413 16.972 24.176 1.00 90.69 229 ASP A O 1
ATOM 1770 N N . GLN A 1 230 ? 2.891 17.724 26.216 1.00 88.44 230 GLN A N 1
ATOM 1771 C CA . GLN A 1 230 ? 1.711 16.863 26.316 1.00 88.44 230 GLN A CA 1
ATOM 1772 C C . GLN A 1 230 ? 0.720 17.090 25.167 1.00 88.44 230 GLN A C 1
ATOM 1774 O O . GLN A 1 230 ? 0.178 16.127 24.635 1.00 88.44 230 GLN A O 1
ATOM 1779 N N . ARG A 1 231 ? 0.526 18.343 24.744 1.00 90.25 231 ARG A N 1
ATOM 1780 C CA . ARG A 1 231 ? -0.405 18.700 23.667 1.00 90.25 231 ARG A CA 1
ATOM 1781 C C . ARG A 1 231 ? 0.022 18.099 22.327 1.00 90.25 231 ARG A C 1
ATOM 1783 O O . ARG A 1 231 ? -0.817 17.601 21.580 1.00 90.25 231 ARG A O 1
ATOM 1790 N N . THR A 1 232 ? 1.314 18.138 22.027 1.00 90.69 232 THR A N 1
ATOM 1791 C CA . THR A 1 232 ? 1.895 17.593 20.798 1.00 90.69 232 THR A CA 1
ATOM 1792 C C . THR A 1 232 ? 1.827 16.068 20.797 1.00 90.69 232 THR A C 1
ATOM 1794 O O . THR A 1 232 ? 1.444 15.473 19.789 1.00 90.69 232 THR A O 1
ATOM 1797 N N . ARG A 1 233 ? 2.089 15.425 21.944 1.00 89.06 233 ARG A N 1
ATOM 1798 C CA . ARG A 1 233 ? 1.876 13.977 22.110 1.00 89.06 233 ARG A CA 1
ATOM 1799 C C . ARG A 1 233 ? 0.410 13.586 21.920 1.00 89.06 233 ARG A C 1
ATOM 1801 O O . ARG A 1 233 ? 0.121 12.600 21.251 1.00 89.06 233 ARG A O 1
ATOM 1808 N N . ASP A 1 234 ? -0.519 14.378 22.446 1.00 89.12 234 ASP A N 1
ATOM 1809 C CA . ASP A 1 234 ? -1.954 14.126 22.289 1.00 89.12 234 ASP A CA 1
ATOM 1810 C C . ASP A 1 234 ? -2.380 14.221 20.828 1.00 89.12 234 ASP A C 1
ATOM 1812 O O . ASP A 1 234 ? -3.065 13.330 20.326 1.00 89.12 234 ASP A O 1
ATOM 1816 N N . ALA A 1 235 ? -1.916 15.251 20.120 1.00 92.19 235 ALA A N 1
ATOM 1817 C CA . ALA A 1 235 ? -2.140 15.379 18.687 1.00 92.19 235 ALA A CA 1
ATOM 1818 C C . ALA A 1 235 ? -1.572 14.174 17.918 1.00 92.19 235 ALA A C 1
ATOM 1820 O O . ALA A 1 235 ? -2.255 13.638 17.046 1.00 92.19 235 ALA A O 1
ATOM 1821 N N . PHE A 1 236 ? -0.372 13.701 18.270 1.00 93.12 236 PHE A N 1
ATOM 1822 C CA . PHE A 1 236 ? 0.234 12.510 17.671 1.00 93.12 236 PHE A CA 1
ATOM 1823 C C . PHE A 1 236 ? -0.641 11.258 17.858 1.00 93.12 236 PHE A C 1
ATOM 1825 O O . PHE A 1 236 ? -0.946 10.563 16.887 1.00 93.12 236 PHE A O 1
ATOM 1832 N N . PHE A 1 237 ? -1.107 10.978 19.078 1.00 92.62 237 PHE A N 1
ATOM 1833 C CA . PHE A 1 237 ? -1.936 9.795 19.334 1.00 92.62 237 PHE A CA 1
ATOM 1834 C C . PHE A 1 237 ? -3.315 9.881 18.672 1.00 92.62 237 PHE A C 1
ATOM 1836 O O . PHE A 1 237 ? -3.843 8.861 18.221 1.00 92.62 237 PHE A O 1
ATOM 1843 N N . GLN A 1 238 ? -3.870 11.090 18.535 1.00 93.75 238 GLN A N 1
ATOM 1844 C CA . GLN A 1 238 ? -5.078 11.312 17.740 1.00 93.75 238 GLN A CA 1
ATOM 1845 C C . GLN A 1 238 ? -4.847 11.023 16.254 1.00 93.75 238 GLN A C 1
ATOM 1847 O O . GLN A 1 238 ? -5.715 10.429 15.622 1.00 93.75 238 GLN A O 1
ATOM 1852 N N . ARG A 1 239 ? -3.677 11.359 15.692 1.00 95.75 239 ARG A N 1
ATOM 1853 C CA . ARG A 1 239 ? -3.333 10.985 14.308 1.00 95.75 239 ARG A CA 1
ATOM 1854 C C . ARG A 1 239 ? -3.259 9.471 14.120 1.00 95.75 239 ARG A C 1
ATOM 1856 O O . ARG A 1 239 ? -3.826 8.969 13.159 1.00 95.75 239 ARG A O 1
ATOM 1863 N N . GLN A 1 240 ? -2.682 8.734 15.069 1.00 95.44 240 GLN A N 1
ATOM 1864 C CA . GLN A 1 240 ? -2.717 7.264 15.039 1.00 95.44 240 GLN A CA 1
ATOM 1865 C C . GLN A 1 240 ? -4.153 6.711 15.099 1.00 95.44 240 GLN A C 1
ATOM 1867 O O . GLN A 1 240 ? -4.483 5.775 14.376 1.00 95.44 240 GLN A O 1
ATOM 1872 N N . LYS A 1 241 ? -5.043 7.297 15.915 1.00 95.81 241 LYS A N 1
ATOM 1873 C CA . LYS A 1 241 ? -6.466 6.914 15.903 1.00 95.81 241 LYS A CA 1
ATOM 1874 C C . LYS A 1 241 ? -7.118 7.214 14.546 1.00 95.81 241 LYS A C 1
ATOM 1876 O O . LYS A 1 241 ? -7.890 6.396 14.056 1.00 95.81 241 LYS A O 1
ATOM 1881 N N . LEU A 1 242 ? -6.818 8.362 13.938 1.00 97.19 242 LEU A N 1
ATOM 1882 C CA . LEU A 1 242 ? -7.345 8.722 12.619 1.00 97.19 242 LEU A CA 1
ATOM 1883 C C . LEU A 1 242 ? -6.877 7.761 11.523 1.00 97.19 242 LEU A C 1
ATOM 1885 O O . LEU A 1 242 ? -7.691 7.407 10.678 1.00 97.19 242 LEU A O 1
ATOM 1889 N N . ASP A 1 243 ? -5.633 7.278 11.568 1.00 98.31 243 ASP A N 1
ATOM 1890 C CA . ASP A 1 243 ? -5.163 6.229 10.653 1.00 98.31 243 ASP A CA 1
ATOM 1891 C C . ASP A 1 243 ? -6.070 4.986 10.717 1.00 98.31 243 ASP A C 1
ATOM 1893 O O . ASP A 1 243 ? -6.509 4.479 9.686 1.00 98.31 243 ASP A O 1
ATOM 1897 N N . VAL A 1 244 ? -6.419 4.525 11.926 1.00 98.19 244 VAL A N 1
ATOM 1898 C CA . VAL A 1 244 ? -7.331 3.381 12.119 1.00 98.19 244 VAL A CA 1
ATOM 1899 C C . VAL A 1 244 ? -8.701 3.642 11.494 1.00 98.19 244 VAL A C 1
ATOM 1901 O O . VAL A 1 244 ? -9.231 2.792 10.777 1.00 98.19 244 VAL A O 1
ATOM 1904 N N . LEU A 1 245 ? -9.271 4.822 11.741 1.00 98.00 245 LEU A N 1
ATOM 1905 C CA . LEU A 1 245 ? -10.570 5.189 11.178 1.00 98.00 245 LEU A CA 1
ATOM 1906 C C . LEU A 1 245 ? -10.514 5.298 9.652 1.00 98.00 245 LEU A C 1
ATOM 1908 O O . LEU A 1 245 ? -11.453 4.882 8.981 1.00 98.00 245 LEU A O 1
ATOM 1912 N N . HIS A 1 246 ? -9.415 5.795 9.087 1.00 98.50 246 HIS A N 1
ATOM 1913 C CA . HIS A 1 246 ? -9.235 5.862 7.642 1.00 98.50 246 HIS A CA 1
ATOM 1914 C C . HIS A 1 246 ? -9.054 4.483 7.002 1.00 98.50 246 HIS A C 1
ATOM 1916 O O . HIS A 1 246 ? -9.619 4.266 5.935 1.00 98.50 246 HIS A O 1
ATOM 1922 N N . VAL A 1 247 ? -8.379 3.523 7.649 1.00 98.56 247 VAL A N 1
ATOM 1923 C CA . VAL A 1 247 ? -8.378 2.125 7.171 1.00 98.56 247 VAL A CA 1
ATOM 1924 C C . VAL A 1 247 ? -9.815 1.623 7.040 1.00 98.56 247 VAL A C 1
ATOM 1926 O O . VAL A 1 247 ? -10.204 1.109 5.997 1.00 98.56 247 VAL A O 1
ATOM 1929 N N . ILE A 1 248 ? -10.644 1.837 8.058 1.00 98.06 248 ILE A N 1
ATOM 1930 C CA . ILE A 1 248 ? -12.041 1.398 8.029 1.00 98.06 248 ILE A CA 1
ATOM 1931 C C . ILE A 1 248 ? -12.829 2.123 6.935 1.00 98.06 248 ILE A C 1
ATOM 1933 O O . ILE A 1 248 ? -13.400 1.480 6.063 1.00 98.06 248 ILE A O 1
ATOM 1937 N N . MET A 1 249 ? -12.839 3.454 6.958 1.00 97.56 249 MET A N 1
ATOM 1938 C CA . MET A 1 249 ? -13.729 4.266 6.125 1.00 97.56 249 MET A CA 1
ATOM 1939 C C . MET A 1 249 ? -13.300 4.352 4.659 1.00 97.56 249 MET A C 1
ATOM 1941 O O . MET A 1 249 ? -14.150 4.505 3.789 1.00 97.56 249 MET A O 1
ATOM 1945 N N . ARG A 1 250 ? -11.992 4.329 4.382 1.00 97.94 250 ARG A N 1
ATOM 1946 C CA . ARG A 1 250 ? -11.450 4.482 3.023 1.00 97.94 250 ARG A CA 1
ATOM 1947 C C . ARG A 1 250 ? -11.125 3.147 2.382 1.00 97.94 250 ARG A C 1
ATOM 1949 O O . ARG A 1 250 ? -11.294 2.996 1.186 1.00 97.94 250 ARG A O 1
ATOM 1956 N N . ILE A 1 251 ? -10.672 2.163 3.152 1.00 98.38 251 ILE A N 1
ATOM 1957 C CA . ILE A 1 251 ? -10.189 0.903 2.574 1.00 98.38 251 ILE A CA 1
ATOM 1958 C C . ILE A 1 251 ? -11.260 -0.178 2.706 1.00 98.38 251 ILE A C 1
ATOM 1960 O O . ILE A 1 251 ? -11.684 -0.765 1.710 1.00 98.38 251 ILE A O 1
ATOM 1964 N N . ILE A 1 252 ? -11.725 -0.436 3.930 1.00 98.31 252 ILE A N 1
ATOM 1965 C CA . ILE A 1 252 ? -12.537 -1.624 4.216 1.00 98.31 252 ILE A CA 1
ATOM 1966 C C . ILE A 1 252 ? -14.010 -1.417 3.884 1.00 98.31 252 ILE A C 1
ATOM 1968 O O . ILE A 1 252 ? -14.589 -2.280 3.237 1.00 98.31 252 ILE A O 1
ATOM 1972 N N . ASP A 1 253 ? -14.621 -0.294 4.253 1.00 96.94 253 ASP A N 1
ATOM 1973 C CA . ASP A 1 253 ? -16.037 -0.038 3.970 1.00 96.94 253 ASP A CA 1
ATOM 1974 C C . ASP A 1 253 ? -16.353 -0.047 2.457 1.00 96.94 253 ASP A C 1
ATOM 1976 O O . ASP A 1 253 ? -17.281 -0.748 2.036 1.00 96.94 253 ASP A O 1
ATOM 1980 N N . PRO A 1 254 ? -15.551 0.588 1.575 1.00 96.56 254 PRO A N 1
ATOM 1981 C CA . PRO A 1 254 ? -15.753 0.442 0.137 1.00 96.56 254 PRO A CA 1
ATOM 1982 C C . PRO A 1 254 ? -15.626 -1.008 -0.339 1.00 96.56 254 PRO A C 1
ATOM 1984 O O . PRO A 1 254 ? -16.441 -1.446 -1.152 1.00 96.56 254 PRO A O 1
ATOM 1987 N N . LEU A 1 255 ? -14.657 -1.772 0.178 1.00 96.62 255 LEU A N 1
ATOM 1988 C CA . LEU A 1 255 ? -14.487 -3.188 -0.159 1.00 96.62 255 LEU A CA 1
ATOM 1989 C C . LEU A 1 255 ? -15.668 -4.047 0.304 1.00 96.62 255 LEU A C 1
ATOM 1991 O O . LEU A 1 255 ? -16.160 -4.848 -0.487 1.00 96.62 255 LEU A O 1
ATOM 1995 N N . VAL A 1 256 ? -16.167 -3.838 1.524 1.00 96.75 256 VAL A N 1
ATOM 1996 C CA . VAL A 1 256 ? -17.370 -4.494 2.066 1.00 96.75 256 VAL A CA 1
ATOM 1997 C C . VAL A 1 256 ? -18.555 -4.291 1.135 1.00 96.75 256 VAL A C 1
ATOM 1999 O O . VAL A 1 256 ? -19.223 -5.253 0.753 1.00 96.75 256 VAL A O 1
ATOM 2002 N N . ASN A 1 257 ? -18.763 -3.051 0.692 1.00 94.44 257 ASN A N 1
ATOM 2003 C CA . ASN A 1 257 ? -19.838 -2.711 -0.231 1.00 94.44 257 ASN A CA 1
ATOM 2004 C C . ASN A 1 257 ? -19.678 -3.390 -1.607 1.00 94.44 257 ASN A C 1
ATOM 2006 O O . ASN A 1 257 ? -20.676 -3.780 -2.216 1.00 94.44 257 ASN A O 1
ATOM 2010 N N . ARG A 1 258 ? -18.446 -3.557 -2.119 1.00 94.56 258 ARG A N 1
ATOM 2011 C CA . ARG A 1 258 ? -18.197 -4.228 -3.416 1.00 94.56 258 ARG A CA 1
ATOM 2012 C C . ARG A 1 258 ? -18.285 -5.748 -3.342 1.00 94.56 258 ARG A C 1
ATOM 2014 O O . ARG A 1 258 ? -18.849 -6.355 -4.252 1.00 94.56 258 ARG A O 1
ATOM 2021 N N . ALA A 1 259 ? -17.770 -6.342 -2.274 1.00 94.69 259 ALA A N 1
ATOM 2022 C CA . ALA A 1 259 ? -17.882 -7.770 -2.001 1.00 94.69 259 ALA A CA 1
ATOM 2023 C C . ALA A 1 259 ? -19.328 -8.174 -1.669 1.00 94.69 259 ALA A C 1
ATOM 2025 O O . ALA A 1 259 ? -19.760 -9.277 -1.990 1.00 94.69 259 ALA A O 1
ATOM 2026 N N . GLY A 1 260 ? -20.111 -7.257 -1.089 1.00 93.94 260 GLY A N 1
ATOM 2027 C CA . GLY A 1 260 ? -21.422 -7.577 -0.534 1.00 93.94 260 GLY A CA 1
ATOM 2028 C C . GLY A 1 260 ? -21.301 -8.412 0.739 1.00 93.94 260 GLY A C 1
ATOM 2029 O O . GLY A 1 260 ? -22.074 -9.353 0.908 1.00 93.94 260 GLY A O 1
ATOM 2030 N N . CYS A 1 261 ? -20.318 -8.097 1.592 1.00 93.69 261 CYS A N 1
ATOM 2031 C CA . CYS A 1 261 ? -20.094 -8.832 2.836 1.00 93.69 261 CYS A CA 1
ATOM 2032 C C . CYS A 1 261 ? -21.316 -8.745 3.751 1.00 93.69 261 CYS A C 1
ATOM 2034 O O . CYS A 1 261 ? -21.977 -7.707 3.830 1.00 93.69 261 CYS A O 1
ATOM 2036 N N . THR A 1 262 ? -21.578 -9.826 4.479 1.00 91.38 262 THR A N 1
ATOM 2037 C CA . THR A 1 262 ? -22.739 -9.918 5.385 1.00 91.38 262 THR A CA 1
ATOM 2038 C C . THR A 1 262 ? -22.359 -10.173 6.839 1.00 91.38 262 THR A C 1
ATOM 2040 O O . THR A 1 262 ? -23.224 -10.142 7.715 1.00 91.38 262 THR A O 1
ATOM 2043 N N . ASP A 1 263 ? -21.074 -10.386 7.127 1.00 92.94 263 ASP A N 1
ATOM 2044 C CA . ASP A 1 263 ? -20.595 -10.616 8.484 1.00 92.94 263 ASP A CA 1
ATOM 2045 C C . ASP A 1 263 ? -20.704 -9.363 9.365 1.00 92.94 263 ASP A C 1
ATOM 2047 O O . ASP A 1 263 ? -19.961 -8.386 9.226 1.00 92.94 263 ASP A O 1
ATOM 2051 N N . CYS A 1 264 ? -21.620 -9.427 10.334 1.00 92.75 264 CYS A N 1
ATOM 2052 C CA . CYS A 1 264 ? -21.899 -8.352 11.281 1.00 92.75 264 CYS A CA 1
ATOM 2053 C C . CYS A 1 264 ? -20.694 -7.972 12.153 1.00 92.75 264 CYS A C 1
ATOM 2055 O O . CYS A 1 264 ? -20.651 -6.858 12.673 1.00 92.75 264 CYS A O 1
ATOM 2057 N N . ARG A 1 265 ? -19.684 -8.842 12.280 1.00 94.94 265 ARG A N 1
ATOM 2058 C CA . ARG A 1 265 ? -18.468 -8.545 13.051 1.00 94.94 265 ARG A CA 1
ATOM 2059 C C . ARG A 1 265 ? -17.664 -7.396 12.456 1.00 94.94 265 ARG A C 1
ATOM 2061 O O . ARG A 1 265 ? -16.986 -6.698 13.202 1.00 94.94 265 ARG A O 1
ATOM 2068 N N . LEU A 1 266 ? -17.737 -7.167 11.142 1.00 93.62 266 LEU A N 1
ATOM 2069 C CA . LEU A 1 266 ? -17.111 -5.989 10.531 1.00 93.62 266 LEU A CA 1
ATOM 2070 C C . LEU A 1 266 ? -17.742 -4.703 11.072 1.00 93.62 266 LEU A C 1
ATOM 2072 O O . LEU A 1 266 ? -17.022 -3.789 11.461 1.00 93.62 266 LEU A O 1
ATOM 2076 N N . VAL A 1 267 ? -19.071 -4.672 11.198 1.00 92.62 267 VAL A N 1
ATOM 2077 C CA . VAL A 1 267 ? -19.800 -3.534 11.780 1.00 92.62 267 VAL A CA 1
ATOM 2078 C C . VAL A 1 267 ? -19.419 -3.340 13.250 1.00 92.62 267 VAL A C 1
ATOM 2080 O O . VAL A 1 267 ? -19.100 -2.227 13.659 1.00 92.62 267 VAL A O 1
ATOM 2083 N N . GLU A 1 268 ? -19.351 -4.422 14.031 1.00 95.19 268 GLU A N 1
ATOM 2084 C CA . GLU A 1 268 ? -18.918 -4.360 15.434 1.00 95.19 268 GLU A CA 1
ATOM 2085 C C . GLU A 1 268 ? -17.497 -3.795 15.579 1.00 95.19 268 GLU A C 1
ATOM 2087 O O . GLU A 1 268 ? -17.239 -2.977 16.463 1.00 95.19 268 GLU A O 1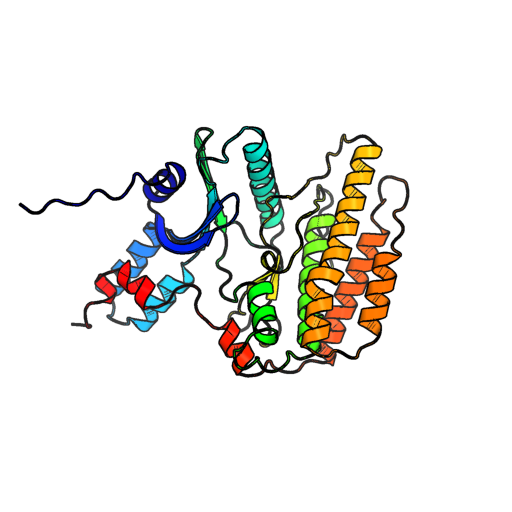
ATOM 2092 N N . LEU A 1 269 ? -16.568 -4.194 14.703 1.00 95.75 269 LEU A N 1
ATOM 2093 C CA . LEU A 1 269 ? -15.209 -3.654 14.682 1.00 95.75 269 LEU A CA 1
ATOM 2094 C C . LEU A 1 269 ? -15.198 -2.157 14.354 1.00 95.75 269 LEU A C 1
ATOM 2096 O O . LEU A 1 269 ? -14.420 -1.411 14.955 1.00 95.75 269 LEU A O 1
ATOM 2100 N N . PHE A 1 270 ? -16.060 -1.711 13.438 1.00 94.31 270 PHE A N 1
ATOM 2101 C CA . PHE A 1 270 ? -16.164 -0.302 13.055 1.00 94.31 270 PHE A CA 1
ATOM 2102 C C . PHE A 1 270 ? -16.689 0.543 14.218 1.00 94.31 270 PHE A C 1
ATOM 2104 O O . PHE A 1 270 ? -16.119 1.591 14.541 1.00 94.31 270 PHE A O 1
ATOM 2111 N N . ASP A 1 271 ? -17.718 0.054 14.907 1.00 95.56 271 ASP A N 1
ATOM 2112 C CA . ASP A 1 271 ? -18.257 0.696 16.103 1.00 95.56 271 ASP A CA 1
ATOM 2113 C C . ASP A 1 271 ? -17.217 0.751 17.224 1.00 95.56 271 ASP A C 1
ATOM 2115 O O . ASP A 1 271 ? -17.029 1.796 17.856 1.00 95.56 271 ASP A O 1
ATOM 2119 N N . GLN A 1 272 ? -16.484 -0.341 17.454 1.00 95.81 272 GLN A N 1
ATOM 2120 C CA . GLN A 1 272 ? -15.410 -0.372 18.444 1.00 95.81 272 GLN A CA 1
ATOM 2121 C C . GLN A 1 272 ? -14.318 0.654 18.126 1.00 95.81 272 GLN A C 1
ATOM 2123 O O . GLN A 1 272 ? -13.926 1.400 19.023 1.00 95.81 272 GLN A O 1
ATOM 2128 N N . ALA A 1 273 ? -13.871 0.743 16.869 1.00 94.62 273 ALA A N 1
ATOM 2129 C CA . ALA A 1 273 ? -12.833 1.680 16.442 1.00 94.62 273 ALA A CA 1
ATOM 2130 C C . ALA A 1 273 ? -13.230 3.149 16.661 1.00 94.62 273 ALA A C 1
ATOM 2132 O O . ALA A 1 273 ? -12.455 3.938 17.214 1.00 94.62 273 ALA A O 1
ATOM 2133 N N . ASN A 1 274 ? -14.466 3.509 16.297 1.00 93.38 274 ASN A N 1
ATOM 2134 C CA . ASN A 1 274 ? -15.018 4.847 16.531 1.00 93.38 274 ASN A CA 1
ATOM 2135 C C . ASN A 1 274 ? -14.998 5.215 18.022 1.00 93.38 274 ASN A C 1
ATOM 2137 O O . ASN A 1 274 ? -14.612 6.329 18.406 1.00 93.38 274 ASN A O 1
ATOM 2141 N N . ASN A 1 275 ? -15.328 4.242 18.871 1.00 93.56 275 ASN A N 1
ATOM 2142 C CA . ASN A 1 275 ? -15.455 4.409 20.313 1.00 93.56 275 ASN A CA 1
ATOM 2143 C C . ASN A 1 275 ? -14.148 4.220 21.102 1.00 93.56 275 ASN A C 1
ATOM 2145 O O . ASN A 1 275 ? -14.175 4.320 22.332 1.00 93.56 275 ASN A O 1
ATOM 2149 N N . ILE A 1 276 ? -12.996 4.013 20.446 1.00 90.94 276 ILE A N 1
ATOM 2150 C CA . ILE A 1 276 ? -11.700 3.959 21.140 1.00 90.94 276 ILE A CA 1
ATOM 2151 C C . ILE A 1 276 ? -11.474 5.277 21.891 1.00 90.94 276 ILE A C 1
ATOM 2153 O O . ILE A 1 276 ? -11.371 6.353 21.288 1.00 90.94 276 ILE A O 1
ATOM 2157 N N . ARG A 1 277 ? -11.367 5.192 23.219 1.00 86.69 277 ARG A N 1
ATOM 2158 C CA . ARG A 1 277 ? -11.025 6.320 24.090 1.00 86.69 277 ARG A CA 1
ATOM 2159 C C . ARG A 1 277 ? -9.527 6.309 24.350 1.00 86.69 277 ARG A C 1
ATOM 2161 O O . ARG A 1 277 ? -9.010 5.329 24.883 1.00 86.69 277 ARG A O 1
ATOM 2168 N N . LEU A 1 278 ? -8.848 7.390 23.977 1.00 83.62 278 LEU A N 1
ATOM 2169 C CA . LEU A 1 278 ? -7.439 7.563 24.320 1.00 83.62 278 LEU A CA 1
ATOM 2170 C C . LEU A 1 278 ? -7.318 7.752 25.836 1.00 83.62 278 LEU A C 1
ATOM 2172 O O . LEU A 1 278 ? -8.119 8.473 26.431 1.00 83.62 278 LEU A O 1
ATOM 2176 N N . GLN A 1 279 ? -6.360 7.065 26.453 1.00 76.56 279 GLN A N 1
ATOM 2177 C CA . GLN A 1 279 ? -6.097 7.181 27.890 1.00 76.56 279 GLN A CA 1
ATOM 2178 C C . GLN A 1 279 ? -5.085 8.296 28.165 1.00 76.56 279 GLN A C 1
ATOM 2180 O O . GLN A 1 279 ? -4.300 8.638 27.287 1.00 76.56 279 GLN A O 1
ATOM 2185 N N . ASP A 1 280 ? -5.069 8.837 29.385 1.00 63.06 280 ASP A N 1
ATOM 2186 C CA . ASP A 1 280 ? -4.023 9.762 29.828 1.00 63.06 280 ASP A CA 1
ATOM 2187 C C . ASP A 1 280 ? -2.720 9.014 30.204 1.00 63.06 280 ASP A C 1
ATOM 2189 O O . ASP A 1 280 ? -2.762 7.853 30.603 1.00 63.06 280 ASP A O 1
ATOM 2193 N N . GLY A 1 281 ? -1.548 9.665 30.114 1.00 59.22 281 GLY A N 1
ATOM 2194 C CA . GLY A 1 281 ? -0.243 9.098 30.529 1.00 59.22 281 GLY A CA 1
ATOM 2195 C C . GLY A 1 281 ? 0.750 8.795 29.394 1.00 59.22 281 GLY A C 1
ATOM 2196 O O . GLY A 1 281 ? 0.606 9.326 28.302 1.00 59.22 281 GLY A O 1
ATOM 2197 N N . LEU A 1 282 ? 1.797 7.996 29.657 1.00 48.50 282 LEU A N 1
ATOM 2198 C CA . LEU A 1 282 ? 2.832 7.619 28.666 1.00 48.50 282 LEU A CA 1
ATOM 2199 C C . LEU A 1 282 ? 2.379 6.488 27.719 1.00 48.50 282 LEU A C 1
ATOM 2201 O O . LEU A 1 282 ? 2.888 6.368 26.610 1.00 48.50 282 LEU A O 1
ATOM 2205 N N . GLU A 1 283 ? 1.401 5.680 28.135 1.00 61.62 283 GLU A N 1
ATOM 2206 C CA . GLU A 1 283 ? 0.890 4.518 27.392 1.00 61.62 283 GLU A CA 1
ATOM 2207 C C . GLU A 1 283 ? -0.429 4.813 26.640 1.00 61.62 283 GLU A C 1
ATOM 2209 O O . GLU A 1 283 ? -1.229 3.909 26.400 1.00 61.62 283 GLU A O 1
ATOM 2214 N N . ARG A 1 284 ? -0.688 6.082 26.267 1.00 66.44 284 ARG A N 1
ATOM 2215 C CA . ARG A 1 284 ? -2.020 6.574 25.825 1.00 66.44 284 ARG A CA 1
ATOM 2216 C C . ARG A 1 284 ? -2.695 5.752 24.728 1.00 66.44 284 ARG A C 1
ATOM 2218 O O . ARG A 1 284 ? -3.923 5.672 24.704 1.00 66.44 284 ARG A O 1
ATOM 2225 N N . ASN A 1 285 ? -1.915 5.145 23.834 1.00 83.88 285 ASN A N 1
ATOM 2226 C CA . ASN A 1 285 ? -2.432 4.367 22.710 1.00 83.88 285 ASN A CA 1
ATOM 2227 C C . ASN A 1 285 ? -2.484 2.851 22.937 1.00 83.88 285 ASN A C 1
ATOM 2229 O O . ASN A 1 285 ? -2.706 2.100 21.988 1.00 83.88 285 ASN A O 1
ATOM 2233 N N . THR A 1 286 ? -2.390 2.381 24.184 1.00 88.56 286 THR A N 1
ATOM 2234 C CA . THR A 1 286 ? -2.701 0.986 24.541 1.00 88.56 286 THR A CA 1
ATOM 2235 C C . THR A 1 286 ? -4.086 0.531 24.051 1.00 88.56 286 THR A C 1
ATOM 2237 O O . THR A 1 286 ? -4.166 -0.569 23.501 1.00 88.56 286 THR A O 1
ATOM 2240 N N . PRO A 1 287 ? -5.168 1.334 24.141 1.00 91.75 287 PRO A N 1
ATOM 2241 C CA . PRO A 1 287 ? -6.462 0.961 23.563 1.00 91.75 287 PRO A CA 1
ATOM 2242 C C . PRO A 1 287 ? -6.412 0.743 22.043 1.00 91.75 287 PRO A C 1
ATOM 2244 O O . PRO A 1 287 ? -6.902 -0.277 21.564 1.00 91.75 287 PRO A O 1
ATOM 2247 N N . VAL A 1 288 ? -5.758 1.647 21.300 1.00 93.88 288 VAL A N 1
ATOM 2248 C CA . VAL A 1 288 ? -5.545 1.516 19.845 1.00 93.88 288 VAL A CA 1
ATOM 2249 C C . VAL A 1 288 ? -4.741 0.253 19.537 1.00 93.88 288 VAL A C 1
ATOM 2251 O O . VAL A 1 288 ? -5.148 -0.558 18.707 1.00 93.88 288 VAL A O 1
ATOM 2254 N N . LYS A 1 289 ? -3.636 0.034 20.258 1.00 93.19 289 LYS A N 1
ATOM 2255 C CA . LYS A 1 289 ? -2.796 -1.159 20.119 1.00 93.19 289 LYS A CA 1
ATOM 2256 C C . LYS A 1 289 ? -3.595 -2.438 20.347 1.00 93.19 289 LYS A C 1
ATOM 2258 O O . LYS A 1 289 ? -3.489 -3.367 19.556 1.00 93.19 289 LYS A O 1
ATOM 2263 N N . ASN A 1 290 ? -4.382 -2.505 21.417 1.00 93.00 290 ASN A N 1
ATOM 2264 C CA . ASN A 1 290 ? -5.168 -3.691 21.751 1.00 93.00 290 ASN A CA 1
ATOM 2265 C C . ASN A 1 290 ? -6.236 -3.973 20.696 1.00 93.00 290 ASN A C 1
ATOM 2267 O O . ASN A 1 290 ? -6.364 -5.123 20.277 1.00 93.00 290 ASN A O 1
ATOM 2271 N N . TRP A 1 291 ? -6.930 -2.934 20.226 1.00 95.69 291 TRP A N 1
ATOM 2272 C CA . TRP A 1 291 ? -7.903 -3.063 19.146 1.00 95.69 291 TRP A CA 1
ATOM 2273 C C . TRP A 1 291 ? -7.250 -3.595 17.866 1.00 95.69 291 TRP A C 1
ATOM 2275 O O . TRP A 1 291 ? -7.724 -4.579 17.305 1.00 95.69 291 TRP A O 1
ATOM 2285 N N . LEU A 1 292 ? -6.110 -3.030 17.451 1.00 96.56 292 LEU A N 1
ATOM 2286 C CA . LEU A 1 292 ? -5.378 -3.504 16.274 1.00 96.56 292 LEU A CA 1
ATOM 2287 C C . LEU A 1 292 ? -4.954 -4.973 16.420 1.00 96.56 292 LEU A C 1
ATOM 2289 O O . LEU A 1 292 ? -5.122 -5.764 15.500 1.00 96.56 292 LEU A O 1
ATOM 2293 N N . ARG A 1 293 ? -4.447 -5.380 17.590 1.00 95.06 293 ARG A N 1
ATOM 2294 C CA . ARG A 1 293 ? -4.067 -6.783 17.834 1.00 95.06 293 ARG A CA 1
ATOM 2295 C C . ARG A 1 293 ? -5.253 -7.733 17.683 1.00 95.06 293 ARG A C 1
ATOM 2297 O O . ARG A 1 293 ? -5.154 -8.703 16.944 1.00 95.06 293 ARG A O 1
ATOM 2304 N N . GLN A 1 294 ? -6.353 -7.434 18.369 1.00 96.12 294 GLN A N 1
ATOM 2305 C CA . GLN A 1 294 ? -7.564 -8.257 18.334 1.00 96.12 294 GLN A CA 1
ATOM 2306 C C . GLN A 1 294 ? -8.149 -8.327 16.922 1.00 96.12 294 GLN A C 1
ATOM 2308 O O . GLN A 1 294 ? -8.559 -9.395 16.475 1.00 96.12 294 GLN A O 1
ATOM 2313 N N . THR A 1 295 ? -8.129 -7.202 16.207 1.00 97.69 295 THR A N 1
ATOM 2314 C CA . THR A 1 295 ? -8.620 -7.113 14.832 1.00 97.69 295 THR A CA 1
ATOM 2315 C C . THR A 1 295 ? -7.751 -7.922 13.875 1.00 97.69 295 THR A C 1
ATOM 2317 O O . THR A 1 295 ? -8.298 -8.639 13.047 1.00 97.69 295 THR A O 1
ATOM 2320 N N . SER A 1 296 ? -6.420 -7.874 14.007 1.00 97.25 296 SER A N 1
ATOM 2321 C CA . SER A 1 296 ? -5.510 -8.689 13.185 1.00 97.25 296 SER A CA 1
ATOM 2322 C C . SER A 1 296 ? -5.748 -10.185 13.391 1.00 97.25 296 SER A C 1
ATOM 2324 O O . SER A 1 296 ? -5.904 -10.929 12.419 1.00 97.25 296 SER A O 1
ATOM 2326 N N . ASP A 1 297 ? -5.846 -10.619 14.653 1.00 96.50 297 ASP A N 1
ATOM 2327 C CA . ASP A 1 297 ? -6.069 -12.024 14.998 1.00 96.50 297 ASP A CA 1
ATOM 2328 C C . ASP A 1 297 ? -7.429 -12.512 14.453 1.00 96.50 297 ASP A C 1
ATOM 2330 O O . ASP A 1 297 ? -7.515 -13.576 13.832 1.00 96.50 297 ASP A O 1
ATOM 2334 N N . LEU A 1 298 ? -8.492 -11.713 14.621 1.00 97.81 298 LEU A N 1
ATOM 2335 C CA . LEU A 1 298 ? -9.820 -12.024 14.087 1.00 97.81 298 LEU A CA 1
ATOM 2336 C C . LEU A 1 298 ? -9.832 -12.040 12.554 1.00 97.81 298 LEU A C 1
ATOM 2338 O O . LEU A 1 298 ? -10.371 -12.976 11.968 1.00 97.81 298 LEU A O 1
ATOM 2342 N N . ALA A 1 299 ? -9.230 -11.043 11.906 1.00 98.25 299 ALA A N 1
ATOM 2343 C CA . ALA A 1 299 ? -9.185 -10.944 10.452 1.00 98.25 299 ALA A CA 1
ATOM 2344 C C . ALA A 1 299 ? -8.416 -12.115 9.824 1.00 98.25 299 ALA A C 1
ATOM 2346 O O . ALA A 1 299 ? -8.866 -12.673 8.826 1.00 98.25 299 ALA A O 1
ATOM 2347 N N . GLY A 1 300 ? -7.313 -12.553 10.444 1.00 97.50 300 GLY A N 1
ATOM 2348 C CA . GLY A 1 300 ? -6.596 -13.765 10.037 1.00 97.50 300 GLY A CA 1
ATOM 2349 C C . GLY A 1 300 ? -7.467 -15.015 10.114 1.00 97.50 300 GLY A C 1
ATOM 2350 O O . GLY A 1 300 ? -7.595 -15.731 9.122 1.00 97.50 300 GLY A O 1
ATOM 2351 N N . LYS A 1 301 ? -8.141 -15.219 11.251 1.00 97.88 301 LYS A N 1
ATOM 2352 C CA . LYS A 1 301 ? -9.062 -16.345 11.444 1.00 97.88 301 LYS A CA 1
ATOM 2353 C C . LYS A 1 301 ? -10.214 -16.329 10.434 1.00 97.88 301 LYS A C 1
ATOM 2355 O O . LYS A 1 301 ? -10.540 -17.361 9.863 1.00 97.88 301 LYS A O 1
ATOM 2360 N N . LYS A 1 302 ? -10.824 -15.165 10.190 1.00 97.94 302 LYS A N 1
ATOM 2361 C CA . LYS A 1 302 ? -11.956 -15.025 9.260 1.00 97.94 302 LYS A CA 1
ATOM 2362 C C . LYS A 1 302 ? -11.559 -15.237 7.810 1.00 97.94 302 LYS A C 1
ATOM 2364 O O . LYS A 1 302 ? -12.272 -15.923 7.088 1.00 97.94 302 LYS A O 1
ATOM 2369 N N . ARG A 1 303 ? -10.408 -14.698 7.407 1.00 97.62 303 ARG A N 1
ATOM 2370 C CA . ARG A 1 303 ? -9.816 -14.945 6.091 1.00 97.62 303 ARG A CA 1
ATOM 2371 C C . ARG A 1 303 ? -9.660 -16.446 5.826 1.00 97.62 303 ARG A C 1
ATOM 2373 O O . ARG A 1 303 ? -9.987 -16.887 4.735 1.00 97.62 303 ARG A O 1
ATOM 2380 N N . GLU A 1 304 ? -9.170 -17.202 6.808 1.00 97.62 304 GLU A N 1
ATOM 2381 C CA . GLU A 1 304 ? -8.974 -18.655 6.699 1.00 97.62 304 GLU A CA 1
ATOM 2382 C C . GLU A 1 304 ? -10.298 -19.427 6.688 1.00 97.62 304 GLU A C 1
ATOM 2384 O O . GLU A 1 304 ? -10.504 -20.286 5.838 1.00 97.62 304 GLU A O 1
ATOM 2389 N N . GLU A 1 305 ? -11.218 -19.103 7.598 1.00 97.19 305 GLU A N 1
ATOM 2390 C CA . GLU A 1 305 ? -12.517 -19.783 7.710 1.00 97.19 305 GLU A CA 1
ATOM 2391 C C . GLU A 1 305 ? -13.427 -19.573 6.493 1.00 97.19 305 GLU A C 1
ATOM 2393 O O . GLU A 1 305 ? -14.222 -20.451 6.169 1.00 97.19 305 GLU A O 1
ATOM 2398 N N . LEU A 1 306 ? -13.342 -18.404 5.856 1.00 96.50 306 LEU A N 1
ATOM 2399 C CA . LEU A 1 306 ? -14.195 -17.995 4.737 1.00 96.50 306 LEU A CA 1
ATOM 2400 C C . LEU A 1 306 ? -13.459 -18.055 3.395 1.00 96.50 306 LEU A C 1
ATOM 2402 O O . LEU A 1 306 ? -13.883 -17.400 2.440 1.00 96.50 306 LEU A O 1
ATOM 2406 N N . TYR A 1 307 ? -12.306 -18.729 3.337 1.00 97.56 307 TYR A N 1
ATOM 2407 C CA . TYR A 1 307 ? -11.469 -18.707 2.145 1.00 97.56 307 TYR A CA 1
ATOM 2408 C C . TYR A 1 307 ? -12.231 -19.223 0.922 1.00 97.56 307 TYR A C 1
ATOM 2410 O O . TYR A 1 307 ? -12.741 -20.343 0.902 1.00 97.56 307 TYR A O 1
ATOM 2418 N N . GLU A 1 308 ? -12.248 -18.386 -0.109 1.00 96.81 308 GLU A N 1
ATOM 2419 C CA . GLU A 1 308 ? -12.700 -18.717 -1.450 1.00 96.81 308 GLU A CA 1
ATOM 2420 C C . GLU A 1 308 ? -11.660 -18.159 -2.429 1.00 96.81 308 GLU A C 1
ATOM 2422 O O . GLU A 1 308 ? -11.234 -17.012 -2.250 1.00 96.81 308 GLU A O 1
ATOM 2427 N N . PRO A 1 309 ? -11.246 -18.926 -3.454 1.00 96.12 309 PRO A N 1
ATOM 2428 C CA . PRO A 1 309 ? -10.332 -18.423 -4.470 1.00 96.12 309 PRO A CA 1
ATOM 2429 C C . PRO A 1 309 ? -10.895 -17.190 -5.178 1.00 96.12 309 PRO A C 1
ATOM 2431 O O . PRO A 1 309 ? -12.103 -17.076 -5.409 1.00 96.12 309 PRO A O 1
ATOM 2434 N N . LEU A 1 310 ? -10.014 -16.279 -5.584 1.00 95.94 310 LEU A N 1
ATOM 2435 C CA . LEU A 1 310 ? -10.390 -15.160 -6.435 1.00 95.94 310 LEU A CA 1
ATOM 2436 C C . LEU A 1 310 ? -10.898 -15.678 -7.783 1.00 95.94 310 LEU A C 1
ATOM 2438 O O . LEU A 1 310 ? -10.341 -16.594 -8.387 1.00 95.94 310 LEU A O 1
ATOM 2442 N N . ALA A 1 311 ? -11.941 -15.035 -8.301 1.00 96.62 311 ALA A N 1
ATOM 2443 C CA . ALA A 1 311 ? -12.408 -15.298 -9.652 1.00 96.62 311 ALA A CA 1
ATOM 2444 C C . ALA A 1 311 ? -11.308 -14.992 -10.688 1.00 96.62 311 ALA A C 1
ATOM 2446 O O . ALA A 1 311 ? -10.467 -14.110 -10.498 1.00 96.62 311 ALA A O 1
ATOM 2447 N N . THR A 1 312 ? -11.325 -15.708 -11.816 1.00 95.69 312 THR A N 1
ATOM 2448 C CA . THR A 1 312 ? -10.277 -15.629 -12.850 1.00 95.69 312 THR A CA 1
ATOM 2449 C C . THR A 1 312 ? -10.064 -14.215 -13.394 1.00 95.69 312 THR A C 1
ATOM 2451 O O . THR A 1 312 ? -8.941 -13.836 -13.723 1.00 95.69 312 THR A O 1
ATOM 2454 N N . ASP A 1 313 ? -11.119 -13.410 -13.491 1.00 95.69 313 ASP A N 1
ATOM 2455 C CA . ASP A 1 313 ? -11.043 -12.016 -13.932 1.00 95.69 313 ASP A CA 1
ATOM 2456 C C . ASP A 1 313 ? -10.342 -11.108 -12.905 1.00 95.69 313 ASP A C 1
ATOM 2458 O O . ASP A 1 313 ? -9.562 -10.237 -13.297 1.00 95.69 313 ASP A O 1
ATOM 2462 N N . ILE A 1 314 ? -10.547 -11.346 -11.605 1.00 95.75 314 ILE A N 1
ATOM 2463 C CA . ILE A 1 314 ? -9.826 -10.678 -10.514 1.00 95.75 314 ILE A CA 1
ATOM 2464 C C . ILE A 1 314 ? -8.356 -11.117 -10.495 1.00 95.75 314 ILE A C 1
ATOM 2466 O O . ILE A 1 314 ? -7.469 -10.266 -10.433 1.00 95.75 314 ILE A O 1
ATOM 2470 N N . GLN A 1 315 ? -8.074 -12.418 -10.611 1.00 94.44 315 GLN A N 1
ATOM 2471 C CA . GLN A 1 315 ? -6.695 -12.916 -10.712 1.00 94.44 315 GLN A CA 1
ATOM 2472 C C . GLN A 1 315 ? -5.978 -12.260 -11.901 1.00 94.44 315 GLN A C 1
ATOM 2474 O O . GLN A 1 315 ? -4.918 -11.661 -11.745 1.00 94.44 315 GLN A O 1
ATOM 2479 N N . THR A 1 316 ? -6.624 -12.244 -13.073 1.00 93.44 316 THR A N 1
ATOM 2480 C CA . THR A 1 316 ? -6.106 -11.588 -14.285 1.00 93.44 316 THR A CA 1
ATOM 2481 C C . THR A 1 316 ? -5.888 -10.087 -14.090 1.00 93.44 316 THR A C 1
ATOM 2483 O O . THR A 1 316 ? -4.962 -9.523 -14.674 1.00 93.44 316 THR A O 1
ATOM 2486 N N . TYR A 1 317 ? -6.725 -9.410 -13.296 1.00 93.81 317 TYR A N 1
ATOM 2487 C CA . TYR A 1 317 ? -6.526 -8.000 -12.965 1.00 93.81 317 TYR A CA 1
ATOM 2488 C C . TYR A 1 317 ? -5.196 -7.787 -12.234 1.00 93.81 317 TYR A C 1
ATOM 2490 O O . TYR A 1 317 ? -4.417 -6.933 -12.660 1.00 93.81 317 TYR A O 1
ATOM 2498 N N . PHE A 1 318 ? -4.923 -8.582 -11.196 1.00 93.94 318 PHE A N 1
ATOM 2499 C CA . PHE A 1 318 ? -3.714 -8.449 -10.384 1.00 93.94 318 PHE A CA 1
ATOM 2500 C C . PHE A 1 318 ? -2.454 -8.983 -11.074 1.00 93.94 318 PHE A C 1
ATOM 2502 O O . PHE A 1 318 ? -1.380 -8.435 -10.864 1.00 93.94 318 PHE A O 1
ATOM 2509 N N . SER A 1 319 ? -2.555 -9.993 -11.943 1.00 90.38 319 SER A N 1
ATOM 2510 C CA . SER A 1 319 ? -1.396 -10.587 -12.634 1.00 90.38 319 SER A CA 1
ATOM 2511 C C . SER A 1 319 ? -0.818 -9.735 -13.771 1.00 90.38 319 SER A C 1
ATOM 2513 O O . SER A 1 319 ? 0.097 -10.178 -14.470 1.00 90.38 319 SER A O 1
ATOM 2515 N N . LYS A 1 320 ? -1.331 -8.522 -14.004 1.00 88.00 320 LYS A N 1
ATOM 2516 C CA . LYS A 1 320 ? -0.790 -7.643 -15.046 1.00 88.00 320 LYS A CA 1
ATOM 2517 C C . LYS A 1 320 ? 0.630 -7.217 -14.676 1.00 88.00 320 LYS A C 1
ATOM 2519 O O . LYS A 1 320 ? 0.852 -6.720 -13.573 1.00 88.00 320 LYS A O 1
ATOM 2524 N N . PRO A 1 321 ? 1.609 -7.367 -15.583 1.00 88.81 321 PRO A N 1
ATOM 2525 C CA . PRO A 1 321 ? 2.956 -6.924 -15.288 1.00 88.81 321 PRO A CA 1
ATOM 2526 C C . PRO A 1 321 ? 2.981 -5.396 -15.196 1.00 88.81 321 PRO A C 1
ATOM 2528 O O . PRO A 1 321 ? 2.367 -4.708 -16.014 1.00 88.81 321 PRO A O 1
ATOM 2531 N N . ALA A 1 322 ? 3.746 -4.862 -14.240 1.00 89.69 322 ALA A N 1
ATOM 2532 C CA . ALA A 1 322 ? 3.938 -3.416 -14.113 1.00 89.69 322 ALA A CA 1
ATOM 2533 C C . ALA A 1 322 ? 4.532 -2.812 -15.396 1.00 89.69 322 ALA A C 1
ATOM 2535 O O . ALA A 1 322 ? 4.196 -1.689 -15.760 1.00 89.69 322 ALA A O 1
ATOM 2536 N N . VAL A 1 323 ? 5.379 -3.574 -16.098 1.00 92.56 323 VAL A N 1
ATOM 2537 C CA . VAL A 1 323 ? 6.010 -3.215 -17.372 1.00 92.56 323 VAL A CA 1
ATOM 2538 C C . VAL A 1 323 ? 5.809 -4.346 -18.388 1.00 92.56 323 VAL A C 1
ATOM 2540 O O . VAL A 1 323 ? 6.086 -5.517 -18.113 1.00 92.56 323 VAL A O 1
ATOM 2543 N N . SER A 1 324 ? 5.314 -3.995 -19.571 1.00 92.50 324 SER A N 1
ATOM 2544 C CA . SER A 1 324 ? 5.068 -4.907 -20.691 1.00 92.50 324 SER A CA 1
ATOM 2545 C C . SER A 1 324 ? 6.351 -5.286 -21.441 1.00 92.50 324 SER A C 1
ATOM 2547 O O . SER A 1 324 ? 7.360 -4.585 -21.380 1.00 92.50 324 SER A O 1
ATOM 2549 N N . ASP A 1 325 ? 6.303 -6.374 -22.217 1.00 92.00 325 ASP A N 1
ATOM 2550 C CA . ASP A 1 325 ? 7.436 -6.776 -23.067 1.00 92.00 325 ASP A CA 1
ATOM 2551 C C . ASP A 1 325 ? 7.774 -5.727 -24.128 1.00 92.00 325 ASP A C 1
ATOM 2553 O O . ASP A 1 325 ? 8.938 -5.558 -24.475 1.00 92.00 325 ASP A O 1
ATOM 2557 N N . ALA A 1 326 ? 6.766 -5.010 -24.633 1.00 91.50 326 ALA A N 1
ATOM 2558 C CA . ALA A 1 326 ? 6.966 -3.934 -25.596 1.00 91.50 326 ALA A CA 1
ATOM 2559 C C . ALA A 1 326 ? 7.722 -2.751 -24.970 1.00 91.50 326 ALA A C 1
ATOM 2561 O O . ALA A 1 326 ? 8.627 -2.205 -25.592 1.00 91.50 326 ALA A O 1
ATOM 2562 N N . GLU A 1 327 ? 7.392 -2.392 -23.726 1.00 94.12 327 GLU A N 1
ATOM 2563 C CA . GLU A 1 327 ? 8.094 -1.338 -22.983 1.00 94.12 327 GLU A CA 1
ATOM 2564 C C . GLU A 1 327 ? 9.543 -1.739 -22.667 1.00 94.12 327 GLU A C 1
ATOM 2566 O O . GLU A 1 327 ? 10.441 -0.915 -22.804 1.00 94.12 327 GLU A O 1
ATOM 2571 N N . LEU A 1 328 ? 9.801 -3.007 -22.320 1.00 93.38 328 LEU A N 1
ATOM 2572 C CA . LEU A 1 328 ? 11.171 -3.508 -22.153 1.00 93.38 328 LEU A CA 1
ATOM 2573 C C . LEU A 1 328 ? 11.946 -3.510 -23.477 1.00 93.38 328 LEU A C 1
ATOM 2575 O O . LEU A 1 328 ? 13.080 -3.040 -23.522 1.00 93.38 328 LEU A O 1
ATOM 2579 N N . ALA A 1 329 ? 11.343 -3.990 -24.565 1.00 90.12 329 ALA A N 1
ATOM 2580 C CA . ALA A 1 329 ? 11.985 -4.038 -25.879 1.00 90.12 329 ALA A CA 1
ATOM 2581 C C . ALA A 1 329 ? 12.291 -2.642 -26.452 1.00 90.12 329 ALA A C 1
ATOM 2583 O O . ALA A 1 329 ? 13.255 -2.487 -27.198 1.00 90.12 329 ALA A O 1
ATOM 2584 N N . ALA A 1 330 ? 11.508 -1.623 -26.080 1.00 91.31 330 A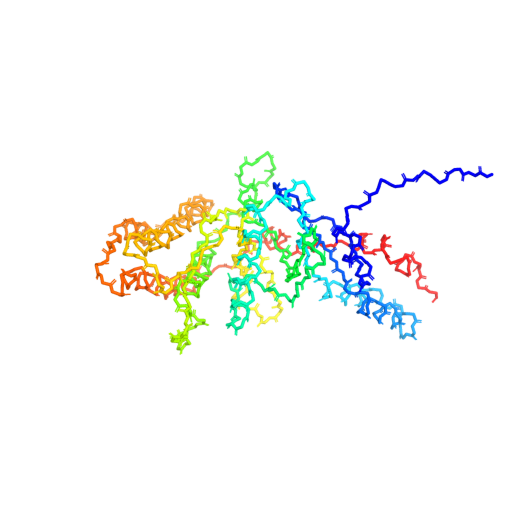LA A N 1
ATOM 2585 C CA . ALA A 1 330 ? 11.771 -0.234 -26.451 1.00 91.31 330 ALA A CA 1
ATOM 2586 C C . ALA A 1 330 ? 13.040 0.334 -25.789 1.00 91.31 330 ALA A C 1
ATOM 2588 O O . ALA A 1 330 ? 13.664 1.239 -26.340 1.00 91.31 330 ALA A O 1
ATOM 2589 N N . VAL A 1 331 ? 13.417 -0.190 -24.620 1.00 92.44 331 VAL A N 1
ATOM 2590 C CA . VAL A 1 331 ? 14.577 0.266 -23.837 1.00 92.44 331 VAL A CA 1
ATOM 2591 C C . VAL A 1 331 ? 15.810 -0.609 -24.072 1.00 92.44 331 VAL A C 1
ATOM 2593 O O . VAL A 1 331 ? 16.929 -0.108 -23.990 1.00 92.44 331 VAL A O 1
ATOM 2596 N N . PHE A 1 332 ? 15.610 -1.886 -24.407 1.00 91.50 332 PHE A N 1
ATOM 2597 C CA . PHE A 1 332 ? 16.660 -2.863 -24.707 1.00 91.50 332 PHE A CA 1
ATOM 2598 C C . PHE A 1 332 ? 16.517 -3.373 -26.154 1.00 91.50 332 PHE A C 1
ATOM 2600 O O . PHE A 1 332 ? 15.841 -4.385 -26.390 1.00 91.50 332 PHE A O 1
ATOM 2607 N N . PRO A 1 333 ? 17.116 -2.682 -27.145 1.00 86.38 333 PRO A N 1
ATOM 2608 C CA . PRO A 1 333 ? 17.004 -3.028 -28.564 1.00 86.38 333 PRO A CA 1
ATOM 2609 C C . PRO A 1 333 ? 17.435 -4.462 -28.898 1.00 86.38 333 PRO A C 1
ATOM 2611 O O . PRO A 1 333 ? 16.923 -5.055 -29.847 1.00 86.38 333 PRO A O 1
ATOM 2614 N N . GLU A 1 334 ? 18.324 -5.048 -28.095 1.00 87.75 334 GLU A N 1
ATOM 2615 C CA . GLU A 1 334 ? 18.798 -6.430 -28.207 1.00 87.75 334 GLU A CA 1
ATOM 2616 C C . GLU A 1 334 ? 17.648 -7.449 -28.146 1.00 87.75 334 GLU A C 1
ATOM 2618 O O . GLU A 1 334 ? 17.741 -8.531 -28.724 1.00 87.75 334 GLU A O 1
ATOM 2623 N N . LEU A 1 335 ? 16.531 -7.097 -27.498 1.00 84.38 335 LEU A N 1
ATOM 2624 C CA . LEU A 1 335 ? 15.335 -7.939 -27.377 1.00 84.38 335 LEU A CA 1
ATOM 2625 C C . LEU A 1 335 ? 14.393 -7.860 -28.589 1.00 84.38 335 LEU A C 1
ATOM 2627 O O . LEU A 1 335 ? 13.402 -8.600 -28.631 1.00 84.38 335 LEU A O 1
ATOM 2631 N N . SER A 1 336 ? 14.660 -6.946 -29.529 1.00 76.62 336 SER A N 1
ATOM 2632 C CA . SER A 1 336 ? 13.852 -6.714 -30.737 1.00 76.62 336 SER A CA 1
ATOM 2633 C C . SER A 1 336 ? 14.367 -7.473 -31.965 1.00 76.62 336 SER A C 1
ATOM 2635 O O . SER A 1 336 ? 13.666 -7.557 -32.972 1.00 76.62 336 SER A O 1
ATOM 2637 N N . MET A 1 337 ? 15.571 -8.043 -31.892 1.00 61.66 337 MET A N 1
ATOM 2638 C CA . MET A 1 337 ? 16.140 -8.866 -32.959 1.00 61.66 337 MET A CA 1
ATOM 2639 C C . MET A 1 337 ? 15.626 -10.311 -32.822 1.00 61.66 337 MET A C 1
ATOM 2641 O O . MET A 1 337 ? 15.657 -10.854 -31.713 1.00 61.66 337 MET A O 1
ATOM 2645 N N . PRO A 1 338 ? 15.144 -10.959 -33.901 1.00 50.84 338 PRO A N 1
ATOM 2646 C CA . PRO A 1 338 ? 14.882 -12.393 -33.864 1.00 50.84 338 PRO A CA 1
ATOM 2647 C C . PRO A 1 338 ? 16.181 -13.134 -33.525 1.00 50.84 338 PRO A C 1
ATOM 2649 O O . PRO A 1 338 ? 17.249 -12.738 -33.992 1.00 50.84 338 PRO A O 1
ATOM 2652 N N . ALA A 1 339 ? 16.079 -14.172 -32.689 1.00 50.22 339 ALA A N 1
ATOM 2653 C CA . ALA A 1 339 ? 17.183 -15.084 -32.395 1.00 50.22 339 ALA A CA 1
ATOM 2654 C C . ALA A 1 339 ? 17.845 -15.513 -33.715 1.00 50.22 339 ALA A C 1
ATOM 2656 O O . ALA A 1 339 ? 17.130 -15.936 -34.628 1.00 50.22 339 ALA A O 1
ATOM 2657 N N . ALA A 1 340 ? 19.161 -15.319 -33.826 1.00 46.44 340 ALA A N 1
ATOM 2658 C CA . ALA A 1 340 ? 19.919 -15.681 -35.021 1.00 46.44 340 ALA A CA 1
ATOM 2659 C C . ALA A 1 340 ? 20.038 -17.202 -35.168 1.00 46.44 340 ALA A C 1
ATOM 2661 O O . ALA A 1 340 ? 20.144 -17.888 -34.122 1.00 46.44 340 ALA A O 1
#

Secondary structure (DSSP, 8-state):
-----PPP---HHHHHHHHTTEEEEEEEEE-SSEEEEEEEEHHHHHHHHHHHHHH---HHHHHHHHHHT-EEEEEE-GGG-SHHHHHHHHHHHHHHHHHHHH--TTB--EEEEEE-STT-EEEEEE--TT-BHHHHHGGGTSSSPPPPPPPHHHHHHHHHHHHHHHHHHHH-EEETTEE-TT---EE-S---GGGEEEEPPPTTSSBTTBPEEEE---TT-EE--TT--HHHHHHHHHHHHHHHHHIIIIIIHHHHHHHT---HHHHHHHHHHHTPPPPSSTTTTHHHHHHHHHHHHHHHHHHHHT--PPPHHHHHHHT--SS-HHHHHHH-GGGGSPP-

Foldseek 3Di:
DDDDDDDPDDDPQVVVVVVQQKAFLAWLDDDPWWTKTKIARRVQLVVLLVCCVPPHVPLVVSVVSVLVRIWMKIWTDQVQLPPVLLVLVVLLVVLLVVLQVLPAPQAWHWDDWDDDPSRHIMTITHDQQQAWQVVLLVLCVDPDDRFDFWAPLLLLQQLLSLLCVLLCQAFVDRDDPGGDPPRQGKFQLDQAGNQWTWHQADVPGDDDRHTRTHGHDSSVMDTHDPPDDPVVVVVGLVRSLVSVLSCLPHPNVSSCVRNVDDDCVSVVLNVQSVPQDQDDDPPRCPSVSVSSVVSNVVSVVSSVVRPDDTDPVSSVSRPGRSDDPVSVCVSPVSSVDPDD

InterPro domains:
  IPR000719 Protein kinase domain [PS50011] (22-340)
  IPR000719 Protein kinase domain [SM00220] (22-318)
  IPR008271 Serine/threonine-protein kinase, active site [PS00108] (186-198)
  IPR011009 Protein kinase-like domain superfamily [SSF56112] (20-231)
  IPR050660 NEK Serine/Threonine Protein Kinase [PTHR43671] (24-219)

Radius of gyration: 21.92 Å; chains: 1; bounding box: 49×45×73 Å